Protein AF-A0A4V2E8Z8-F1 (afdb_monomer)

Mean predicted aligned error: 6.4 Å

Sequence (178 aa):
MTRFGTLVVGVLLSIFDRFKSTQVTAKELAFLPFVHWVVVKRDSFPRVSDSQPAEDLHYDYLFFLSTFNGPWGPYIEAFADVLYKPLDLVWFWGVGYPFARPVGPLKAYIQRNQIESDHSYSAYPGASVRDVRAALELRNEVEKLFQNSSGLSPERFAVEFDRLLISVQNKLGTFGPV

Solvent-accessible surface area (backbone atoms only — not comparable to full-atom values): 10720 Å² total; per-residue (Å²): 45,52,74,68,42,50,52,54,42,52,53,52,52,53,48,48,72,71,35,68,77,73,42,46,72,57,64,70,38,60,47,47,83,40,75,46,80,46,78,44,48,36,92,60,66,88,68,95,45,92,87,50,77,81,76,91,53,95,41,30,44,77,46,77,48,72,47,67,62,78,60,70,68,67,44,53,49,55,44,33,70,75,42,28,67,68,45,36,72,56,44,63,47,38,85,84,56,66,45,37,67,64,54,67,59,29,51,55,52,46,65,74,71,59,77,86,72,96,72,83,88,64,100,51,80,43,50,52,61,58,51,54,50,30,48,54,51,49,50,53,54,52,52,51,49,57,73,72,42,84,82,53,53,74,72,57,42,50,55,54,50,52,52,48,50,68,75,42,57,92,46,71,72,77,69,56,86,117

Nearest PDB structures (foldseek):
  4lmx-assembly1_C  TM=3.803E-01  e=4.543E+00  Hemiselmis andersenii
  4lmx-assembly2_E  TM=3.793E-01  e=8.791E+00  Hemiselmis andersenii
  8j6o-assembly1_B  TM=2.437E-01  e=6.512E+00  Aequorea victoria

Secondary structure (DSSP, 8-state):
--HHHHHHHHHHHHHHHH-GGGGHHHHH-TT-SEEEEEEE-TT----SSTTSPPP--SS-EEEEEEE-SS-HHHHHHHHHHHHHHHHHHHHTTSTT---SSSHHHHHHHHHHH----S----SSTT--HHHHHHHHHHHHHHHHHHHHHTT--HHHHHHHHHHHHHHHGGG-PPPPP-

Radius of gyration: 22.7 Å; Cα contacts (8 Å, |Δi|>4): 157; chains: 1; bounding box: 48×42×67 Å

Structure (mmCIF, N/CA/C/O backbone):
data_AF-A0A4V2E8Z8-F1
#
_entry.id   AF-A0A4V2E8Z8-F1
#
loop_
_atom_site.group_PDB
_atom_site.id
_atom_site.type_symbol
_atom_site.label_atom_id
_atom_site.label_alt_id
_atom_site.label_comp_id
_atom_site.label_asym_id
_atom_site.label_entity_id
_atom_site.label_seq_id
_atom_site.pdbx_PDB_ins_code
_atom_site.Cartn_x
_atom_site.Cartn_y
_atom_site.Cartn_z
_atom_site.occupancy
_atom_site.B_iso_or_equiv
_atom_site.auth_seq_id
_atom_site.auth_comp_id
_atom_site.auth_asym_id
_atom_site.auth_atom_id
_atom_site.pdbx_PDB_model_num
ATOM 1 N N . MET A 1 1 ? 12.950 -5.214 -16.155 1.00 94.88 1 MET A N 1
ATOM 2 C CA . MET A 1 1 ? 14.219 -5.208 -15.397 1.00 94.88 1 MET A CA 1
ATOM 3 C C . MET A 1 1 ? 15.154 -6.322 -15.861 1.00 94.88 1 MET A C 1
ATOM 5 O O . MET A 1 1 ? 14.719 -7.261 -16.526 1.00 94.88 1 MET A O 1
ATOM 9 N N . THR A 1 2 ? 16.453 -6.183 -15.580 1.00 96.00 2 THR A N 1
ATOM 10 C CA . THR A 1 2 ? 17.461 -7.227 -15.837 1.00 96.00 2 THR A CA 1
ATOM 11 C C . THR A 1 2 ? 17.394 -8.315 -14.764 1.00 96.00 2 THR A C 1
ATOM 13 O O . THR A 1 2 ? 16.899 -8.062 -13.667 1.00 96.00 2 THR A O 1
ATOM 16 N N . ARG A 1 3 ? 17.976 -9.493 -15.031 1.00 95.81 3 ARG A N 1
ATOM 17 C CA . ARG A 1 3 ? 18.051 -10.589 -14.046 1.00 95.81 3 ARG A CA 1
ATOM 18 C C . ARG A 1 3 ? 18.771 -10.186 -12.754 1.00 95.81 3 ARG A C 1
ATOM 20 O O . ARG A 1 3 ? 18.384 -10.618 -11.673 1.00 95.81 3 ARG A O 1
ATOM 27 N N . PHE A 1 4 ? 19.796 -9.335 -12.858 1.00 96.50 4 PHE A N 1
ATOM 28 C CA . PHE A 1 4 ? 20.471 -8.779 -11.684 1.00 96.50 4 PHE A CA 1
ATOM 29 C C . PHE A 1 4 ? 19.528 -7.884 -10.871 1.00 96.50 4 PHE A C 1
ATOM 31 O O . PHE A 1 4 ? 19.418 -8.062 -9.661 1.00 96.50 4 PHE A O 1
ATOM 38 N N . GLY A 1 5 ? 18.782 -6.995 -11.538 1.00 96.50 5 GLY A N 1
ATOM 39 C CA . GLY A 1 5 ? 17.756 -6.186 -10.879 1.00 96.50 5 GLY A CA 1
ATOM 40 C C . GLY A 1 5 ? 16.685 -7.042 -10.204 1.00 96.50 5 GLY A C 1
ATOM 41 O O . GLY A 1 5 ? 16.339 -6.784 -9.058 1.00 96.50 5 GLY A O 1
ATOM 42 N N . THR A 1 6 ? 16.237 -8.120 -10.849 1.00 97.25 6 THR A N 1
ATOM 43 C CA . THR A 1 6 ? 15.311 -9.094 -10.253 1.00 97.25 6 THR A CA 1
ATOM 44 C C . THR A 1 6 ? 15.864 -9.736 -8.986 1.00 97.25 6 THR A C 1
ATOM 46 O O . THR A 1 6 ? 15.123 -9.881 -8.017 1.00 97.25 6 THR A O 1
ATOM 49 N N . LEU A 1 7 ? 17.150 -10.097 -8.956 1.00 97.06 7 LEU A N 1
ATOM 50 C CA . LEU A 1 7 ? 17.777 -10.651 -7.755 1.00 97.06 7 LEU A CA 1
ATOM 51 C C . LEU A 1 7 ? 17.792 -9.627 -6.616 1.00 97.06 7 LEU A C 1
ATOM 53 O O . LEU A 1 7 ? 17.394 -9.954 -5.499 1.00 97.06 7 LEU A O 1
ATOM 57 N N . VAL A 1 8 ? 18.198 -8.388 -6.902 1.00 97.06 8 VAL A N 1
ATOM 58 C CA . VAL A 1 8 ? 18.234 -7.318 -5.895 1.00 97.06 8 VAL A CA 1
ATOM 59 C C . VAL A 1 8 ? 16.832 -7.017 -5.371 1.00 97.06 8 VAL A C 1
ATOM 61 O O . VAL A 1 8 ? 16.615 -7.031 -4.161 1.00 97.06 8 VAL A O 1
ATOM 64 N N . VAL A 1 9 ? 15.862 -6.813 -6.266 1.00 96.88 9 VAL A N 1
ATOM 65 C CA . VAL A 1 9 ? 14.463 -6.567 -5.899 1.00 96.88 9 VAL A CA 1
ATOM 66 C C . VAL A 1 9 ? 13.900 -7.735 -5.094 1.00 96.88 9 VAL A C 1
ATOM 68 O O . VAL A 1 9 ? 13.293 -7.502 -4.058 1.00 96.88 9 VAL A O 1
ATOM 71 N N . GLY A 1 10 ? 14.157 -8.985 -5.484 1.00 96.25 10 GLY A N 1
ATOM 72 C CA . GLY A 1 10 ? 13.697 -10.155 -4.730 1.00 96.25 10 GLY A CA 1
ATOM 73 C C . GLY A 1 10 ? 14.194 -10.173 -3.280 1.00 96.25 10 GLY A C 1
ATOM 74 O O . GLY A 1 10 ? 13.420 -10.463 -2.364 1.00 96.25 10 GLY A O 1
ATOM 75 N N . VAL A 1 11 ? 15.456 -9.797 -3.047 1.00 96.06 11 VAL A N 1
ATOM 76 C CA . VAL A 1 11 ? 16.009 -9.654 -1.689 1.00 96.06 11 VAL A CA 1
ATOM 77 C C . VAL A 1 11 ? 15.324 -8.514 -0.933 1.00 96.06 11 VAL A C 1
ATOM 79 O O . VAL A 1 11 ? 14.922 -8.704 0.214 1.00 96.06 11 VAL A O 1
ATOM 82 N N . LEU A 1 12 ? 15.146 -7.353 -1.567 1.00 95.19 12 LEU A N 1
ATOM 83 C CA . LEU A 1 12 ? 14.472 -6.200 -0.961 1.00 95.19 12 LEU A CA 1
ATOM 84 C C . LEU A 1 12 ? 13.033 -6.522 -0.545 1.00 95.19 12 LEU A C 1
ATOM 86 O O . LEU A 1 12 ? 12.651 -6.245 0.591 1.00 95.19 12 LEU A O 1
ATOM 90 N N . LEU A 1 13 ? 12.259 -7.157 -1.428 1.00 93.75 13 LEU A N 1
ATOM 91 C CA . LEU A 1 13 ? 10.887 -7.579 -1.141 1.00 93.75 13 LEU A CA 1
ATOM 92 C C . LEU A 1 13 ? 10.846 -8.581 0.018 1.00 93.75 13 LEU A C 1
ATOM 94 O O . LEU A 1 13 ? 10.055 -8.418 0.942 1.00 93.75 13 LEU A O 1
ATOM 98 N N . SER A 1 14 ? 11.773 -9.543 0.043 1.00 93.44 14 SER A N 1
ATOM 99 C CA . SER A 1 14 ? 11.880 -10.510 1.146 1.00 93.44 14 SER A CA 1
ATOM 100 C C . SER A 1 14 ? 12.162 -9.834 2.495 1.00 93.44 14 SER A C 1
ATOM 102 O O . SER A 1 14 ? 11.670 -10.275 3.535 1.00 93.44 14 SER A O 1
ATOM 104 N N . ILE A 1 15 ? 12.952 -8.755 2.501 1.00 93.00 15 ILE A N 1
ATOM 105 C CA . ILE A 1 15 ? 13.205 -7.940 3.697 1.00 93.00 15 ILE A CA 1
ATOM 106 C C . ILE A 1 15 ? 11.926 -7.197 4.105 1.00 93.00 15 ILE A C 1
ATOM 108 O O . ILE A 1 15 ? 11.550 -7.239 5.279 1.00 93.00 15 ILE A O 1
ATOM 112 N N . PHE A 1 16 ? 11.235 -6.556 3.160 1.00 90.56 16 PHE A N 1
ATOM 113 C CA . PHE A 1 16 ? 9.992 -5.833 3.444 1.00 90.56 16 PHE A CA 1
ATOM 114 C C . PHE A 1 16 ? 8.896 -6.736 4.024 1.00 90.56 16 PHE A C 1
ATOM 116 O O . PHE A 1 16 ? 8.213 -6.353 4.979 1.00 90.56 16 PHE A O 1
ATOM 123 N N . ASP A 1 17 ? 8.773 -7.961 3.523 1.00 87.75 17 ASP A N 1
ATOM 124 C CA . ASP A 1 17 ? 7.799 -8.929 4.029 1.00 87.75 17 ASP A CA 1
ATOM 125 C C . ASP A 1 17 ? 8.170 -9.450 5.422 1.00 87.75 17 ASP A C 1
ATOM 127 O O . ASP A 1 17 ? 7.305 -9.618 6.288 1.00 87.75 17 ASP A O 1
ATOM 131 N N . ARG A 1 18 ? 9.465 -9.668 5.680 1.00 91.94 18 ARG A N 1
ATOM 132 C CA . ARG A 1 18 ? 9.943 -10.240 6.946 1.00 91.94 18 ARG A CA 1
ATOM 133 C C . ARG A 1 18 ? 9.918 -9.246 8.108 1.00 91.94 18 ARG A C 1
ATOM 135 O O . ARG A 1 18 ? 9.695 -9.653 9.250 1.00 91.94 18 ARG A O 1
ATOM 142 N N . PHE A 1 19 ? 10.148 -7.959 7.851 1.00 91.50 19 PHE A N 1
ATOM 143 C CA . PHE A 1 19 ? 10.292 -6.949 8.901 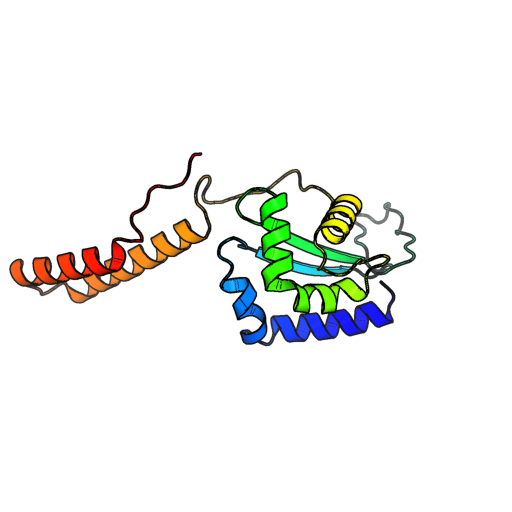1.00 91.50 19 PHE A CA 1
ATOM 144 C C . PHE A 1 19 ? 9.123 -5.963 8.912 1.00 91.50 19 PHE A C 1
ATOM 146 O O . PHE A 1 19 ? 9.105 -4.986 8.165 1.00 91.50 19 PHE A O 1
ATOM 153 N N . LYS A 1 20 ? 8.177 -6.155 9.845 1.00 85.62 20 LYS A N 1
ATOM 154 C CA . LYS A 1 20 ? 6.978 -5.303 9.997 1.00 85.62 20 LYS A CA 1
ATOM 155 C C . LYS A 1 20 ? 7.279 -3.805 10.144 1.00 85.62 20 LYS A C 1
ATOM 157 O O . LYS A 1 20 ? 6.433 -3.000 9.764 1.00 85.62 20 LYS A O 1
ATOM 162 N N . SER A 1 21 ? 8.449 -3.434 10.669 1.00 87.19 21 SER A N 1
ATOM 163 C CA . SER A 1 21 ? 8.888 -2.035 10.795 1.00 87.19 21 SER A CA 1
ATOM 164 C C . SER A 1 21 ? 8.972 -1.317 9.445 1.00 87.19 21 SER A C 1
ATOM 166 O O . SER A 1 21 ? 8.683 -0.129 9.367 1.00 87.19 21 SER A O 1
ATOM 168 N N . THR A 1 22 ? 9.284 -2.041 8.369 1.00 83.69 22 THR A N 1
ATOM 169 C CA . THR A 1 22 ? 9.350 -1.491 7.005 1.00 83.69 22 THR A CA 1
ATOM 170 C C . THR A 1 22 ? 7.973 -1.144 6.431 1.00 83.69 22 THR A C 1
ATOM 172 O O . THR A 1 22 ? 7.872 -0.376 5.481 1.00 83.69 22 THR A O 1
ATOM 175 N N . GLN A 1 23 ? 6.903 -1.672 7.033 1.00 83.38 23 GLN A N 1
ATOM 176 C CA . GLN A 1 23 ? 5.525 -1.502 6.574 1.00 83.38 23 GLN A CA 1
ATOM 177 C C . GLN A 1 23 ? 4.767 -0.427 7.363 1.00 83.38 23 GLN A C 1
ATOM 179 O O . GLN A 1 23 ? 3.608 -0.163 7.054 1.00 83.38 23 GLN A O 1
ATOM 184 N N . VAL A 1 24 ? 5.373 0.158 8.404 1.00 83.81 24 VAL A N 1
ATOM 185 C CA . VAL A 1 24 ? 4.693 1.086 9.328 1.00 83.81 24 VAL A CA 1
ATOM 186 C C . VAL A 1 24 ? 4.140 2.285 8.570 1.00 83.81 24 VAL A C 1
ATOM 188 O O . VAL A 1 24 ? 2.934 2.508 8.586 1.00 83.81 24 VAL A O 1
ATOM 191 N N . THR A 1 25 ? 4.995 2.962 7.805 1.00 80.56 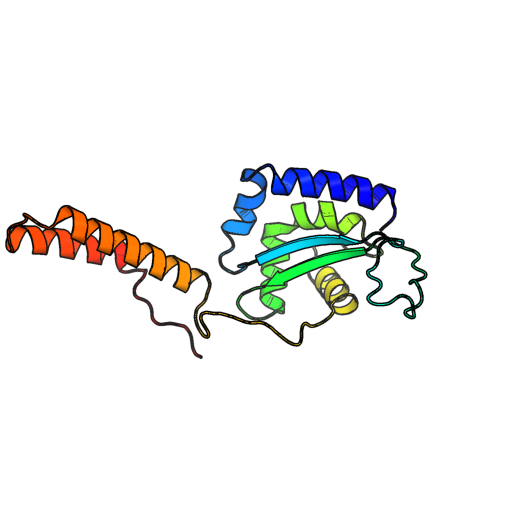25 THR A N 1
ATOM 192 C CA . THR A 1 25 ? 4.608 4.135 7.018 1.00 80.56 25 THR A CA 1
ATOM 193 C C . THR A 1 25 ? 3.477 3.823 6.036 1.00 80.56 25 THR A C 1
ATOM 195 O O . THR A 1 25 ? 2.533 4.594 5.919 1.00 80.56 25 THR A O 1
ATOM 198 N N . ALA A 1 26 ? 3.516 2.666 5.366 1.00 76.94 26 ALA A N 1
ATOM 199 C CA . ALA A 1 26 ? 2.447 2.261 4.454 1.00 76.94 26 ALA A CA 1
ATOM 200 C C . ALA A 1 26 ? 1.128 1.950 5.190 1.00 76.94 26 ALA A C 1
ATOM 202 O O . ALA A 1 26 ? 0.058 2.266 4.684 1.00 76.94 26 ALA A O 1
ATOM 203 N N . LYS A 1 27 ? 1.182 1.366 6.395 1.00 77.50 27 LYS A N 1
ATOM 204 C CA . LYS A 1 27 ? -0.009 1.041 7.205 1.00 77.50 27 LYS A CA 1
ATOM 205 C C . LYS A 1 27 ? -0.695 2.268 7.795 1.00 77.50 27 LYS A C 1
ATOM 207 O O . LYS A 1 27 ? -1.919 2.256 7.966 1.00 77.50 27 LYS A O 1
ATOM 212 N N . GLU A 1 28 ? 0.088 3.294 8.111 1.00 74.81 28 GLU A N 1
ATOM 213 C CA . GLU A 1 28 ? -0.400 4.590 8.587 1.00 74.81 28 GLU A CA 1
ATOM 214 C C . GLU A 1 28 ? -1.160 5.349 7.491 1.00 74.81 28 GLU A C 1
ATOM 216 O O . GLU A 1 28 ? -2.069 6.125 7.792 1.00 74.81 28 GLU A O 1
ATOM 221 N N . LEU A 1 29 ? -0.884 5.059 6.214 1.00 73.62 29 LEU A N 1
ATOM 222 C CA . LEU A 1 29 ? -1.669 5.569 5.094 1.00 73.62 29 LEU A CA 1
ATOM 223 C C . LEU A 1 29 ? -3.014 4.839 5.021 1.00 73.62 29 LEU A C 1
ATOM 225 O O . LEU A 1 29 ? -3.182 3.821 4.353 1.00 73.62 29 LEU A O 1
ATOM 229 N N . ALA A 1 30 ? -4.021 5.395 5.692 1.00 68.25 30 ALA A N 1
ATOM 230 C CA . ALA A 1 30 ? -5.380 4.851 5.728 1.00 68.25 30 ALA A CA 1
ATOM 231 C C . ALA A 1 30 ? -6.078 4.774 4.348 1.00 68.25 30 ALA A C 1
ATOM 233 O O . ALA A 1 30 ? -7.152 4.182 4.239 1.00 68.25 30 ALA A O 1
ATOM 234 N N . PHE A 1 31 ? -5.493 5.354 3.293 1.00 73.44 31 PHE A N 1
ATOM 235 C CA . PHE A 1 31 ? -6.008 5.275 1.925 1.00 73.44 31 PHE A CA 1
ATOM 236 C C . PHE A 1 31 ? -5.449 4.101 1.109 1.00 73.44 31 PHE A C 1
ATOM 238 O O . PHE A 1 31 ? -5.892 3.930 -0.020 1.00 73.44 31 PHE A O 1
ATOM 245 N N . LEU A 1 32 ? -4.529 3.293 1.653 1.00 78.44 32 LEU A N 1
ATOM 246 C CA . LEU A 1 32 ? -3.897 2.146 0.983 1.00 78.44 32 LEU A CA 1
ATOM 247 C C . LEU A 1 32 ? -4.290 0.806 1.642 1.00 78.44 32 LEU A C 1
ATOM 249 O O . LEU A 1 32 ? -3.510 0.245 2.412 1.00 78.44 32 LEU A O 1
ATOM 253 N N . PRO A 1 33 ? -5.501 0.274 1.377 1.00 78.19 33 PRO A N 1
ATOM 254 C CA . PRO A 1 33 ? -5.926 -1.032 1.880 1.00 78.19 33 PRO A CA 1
ATOM 255 C C . PRO A 1 33 ? -4.980 -2.179 1.525 1.00 78.19 33 PRO A C 1
ATOM 257 O O . PRO A 1 33 ? -4.748 -3.062 2.350 1.00 78.19 33 PRO A O 1
ATOM 260 N N . PHE A 1 34 ? -4.456 -2.180 0.301 1.00 82.88 34 PHE A N 1
ATOM 261 C CA . PHE A 1 34 ? -3.632 -3.264 -0.205 1.00 82.88 34 PHE A CA 1
ATOM 262 C C . PHE A 1 34 ? -2.586 -2.731 -1.166 1.00 82.88 34 PHE A C 1
ATOM 264 O O . PHE A 1 34 ? -2.870 -1.890 -2.021 1.00 82.88 34 PHE A O 1
ATOM 271 N N . VAL A 1 35 ? -1.379 -3.264 -1.023 1.00 86.69 35 VAL A N 1
ATOM 272 C CA . VAL A 1 35 ? -0.260 -3.010 -1.911 1.00 86.69 35 VAL A CA 1
ATOM 273 C C . VAL A 1 35 ? 0.569 -4.279 -2.030 1.00 86.69 35 VAL A C 1
ATOM 275 O O . VAL A 1 35 ? 0.827 -4.949 -1.029 1.00 86.69 35 VAL A O 1
ATOM 278 N N . HIS A 1 36 ? 0.973 -4.624 -3.245 1.00 88.31 36 HIS A N 1
ATOM 279 C CA . HIS A 1 36 ? 1.748 -5.827 -3.489 1.00 88.31 36 HIS A CA 1
ATOM 280 C C . HIS A 1 36 ? 2.684 -5.663 -4.679 1.00 88.31 36 HIS A C 1
ATOM 282 O O . HIS A 1 36 ? 2.317 -5.104 -5.715 1.00 88.31 36 HIS A O 1
ATOM 288 N N . TRP A 1 37 ? 3.899 -6.177 -4.514 1.00 92.94 37 TRP A N 1
ATOM 289 C CA . TRP A 1 37 ? 4.899 -6.269 -5.564 1.00 92.94 37 TRP A CA 1
ATOM 290 C C . TRP A 1 37 ? 5.125 -7.726 -5.927 1.00 92.94 37 TRP A C 1
ATOM 292 O O . TRP A 1 37 ? 5.353 -8.558 -5.053 1.00 92.94 37 TRP A O 1
ATOM 302 N N . VAL A 1 38 ? 5.119 -8.012 -7.224 1.00 93.94 38 VAL A N 1
ATOM 303 C CA . VAL A 1 38 ? 5.424 -9.339 -7.761 1.00 93.94 38 VAL A CA 1
ATOM 304 C C . VAL A 1 38 ? 6.432 -9.186 -8.879 1.00 93.94 38 VAL A C 1
ATOM 306 O O . VAL A 1 38 ? 6.270 -8.333 -9.747 1.00 93.94 38 VAL A O 1
ATOM 309 N N . VAL A 1 39 ? 7.455 -10.035 -8.890 1.00 95.69 39 VAL A N 1
ATOM 310 C CA . VAL A 1 39 ? 8.355 -10.146 -10.037 1.00 95.69 39 VAL A CA 1
ATOM 311 C C . VAL A 1 39 ? 8.036 -11.425 -10.796 1.00 95.69 39 VAL A C 1
ATOM 313 O O . VAL A 1 39 ? 8.141 -12.518 -10.243 1.00 95.69 39 VAL A O 1
ATOM 316 N N . VAL A 1 40 ? 7.687 -11.290 -12.072 1.00 95.62 40 VAL A N 1
ATOM 317 C CA . VAL A 1 40 ? 7.530 -12.405 -13.007 1.00 9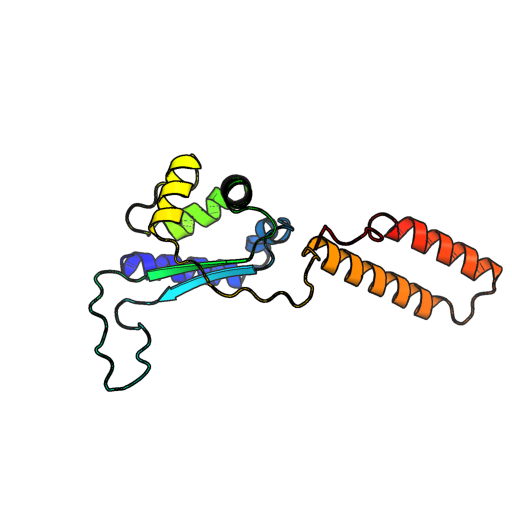5.62 40 VAL A CA 1
ATOM 318 C C . VAL A 1 40 ? 8.733 -12.400 -13.939 1.00 95.62 40 VAL A C 1
ATOM 320 O O . VAL A 1 40 ? 8.995 -11.423 -14.645 1.00 95.62 40 VAL A O 1
ATOM 323 N N . LYS A 1 41 ? 9.512 -13.482 -13.913 1.00 96.31 41 LYS A N 1
ATOM 324 C CA . LYS A 1 41 ? 10.663 -13.625 -14.809 1.00 96.31 41 LYS A CA 1
ATOM 325 C C . LYS A 1 41 ? 10.174 -13.809 -16.241 1.00 96.31 41 LYS A C 1
ATOM 327 O O . LYS A 1 41 ? 9.140 -14.433 -16.466 1.00 96.31 41 LYS A O 1
ATOM 332 N N . ARG A 1 42 ? 10.955 -13.319 -17.199 1.00 95.31 42 ARG A N 1
ATOM 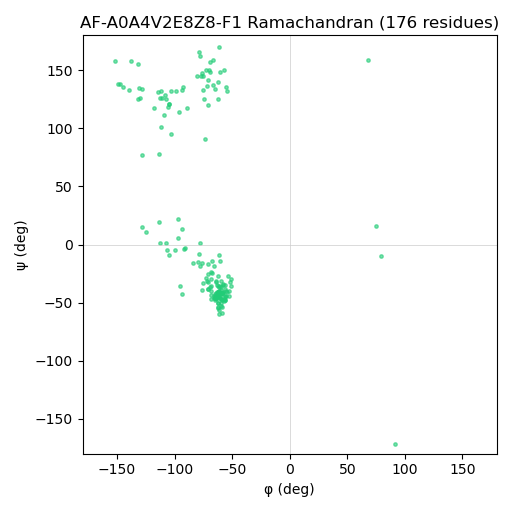333 C CA . ARG A 1 42 ? 10.662 -13.385 -18.640 1.00 95.31 42 ARG A CA 1
ATOM 334 C C . ARG A 1 42 ? 10.337 -14.792 -19.151 1.00 95.31 42 ARG A C 1
ATOM 336 O O . ARG A 1 42 ? 9.552 -14.946 -20.068 1.00 95.31 42 ARG A O 1
ATOM 343 N N . ASP A 1 43 ? 10.946 -15.801 -18.536 1.00 94.00 43 ASP A N 1
ATOM 344 C CA . ASP A 1 43 ? 10.856 -17.223 -18.879 1.00 94.00 43 ASP A CA 1
ATOM 345 C C . ASP A 1 43 ? 9.832 -17.979 -18.016 1.00 94.00 43 ASP A C 1
ATOM 347 O O . ASP A 1 43 ? 9.734 -19.201 -18.085 1.00 94.00 43 ASP A O 1
ATOM 351 N N . SER A 1 44 ? 9.087 -17.259 -17.176 1.00 93.75 44 SER A N 1
ATOM 352 C CA . SER A 1 44 ? 8.166 -17.814 -16.180 1.00 93.75 44 SER A CA 1
ATOM 353 C C . SER A 1 44 ? 6.761 -17.208 -16.275 1.00 93.75 44 SER A C 1
ATOM 355 O O . SER A 1 44 ? 5.979 -17.329 -15.331 1.00 93.75 44 SER A O 1
ATOM 357 N N . PHE A 1 45 ? 6.433 -16.527 -17.379 1.00 93.19 45 PHE A N 1
ATOM 358 C CA . PHE A 1 45 ? 5.065 -16.068 -17.618 1.00 93.19 45 PHE A CA 1
ATOM 359 C C . PHE A 1 45 ? 4.109 -17.268 -17.727 1.00 93.19 45 PHE A C 1
ATOM 361 O O . PHE A 1 45 ? 4.482 -18.301 -18.295 1.00 93.19 45 PHE A O 1
ATOM 368 N N . PRO A 1 46 ? 2.893 -17.168 -17.159 1.00 91.06 46 PRO A N 1
ATOM 369 C CA . PRO A 1 46 ? 1.974 -18.293 -17.096 1.00 91.06 46 PRO A CA 1
ATOM 370 C C . PRO A 1 46 ? 1.530 -18.726 -18.496 1.00 91.06 46 PRO A C 1
ATOM 372 O O . PRO A 1 46 ? 1.125 -17.905 -19.320 1.00 91.06 46 PRO A O 1
ATOM 375 N N . ARG A 1 47 ? 1.557 -20.041 -18.730 1.00 92.56 47 ARG A N 1
ATOM 376 C CA . ARG A 1 47 ? 0.960 -20.690 -19.901 1.00 92.56 47 ARG A CA 1
ATOM 377 C C . ARG A 1 47 ? -0.268 -21.464 -19.436 1.00 92.56 47 ARG A C 1
ATOM 379 O O . ARG A 1 47 ? -0.131 -22.424 -18.683 1.00 92.56 47 ARG A O 1
ATOM 386 N N . VAL A 1 48 ? -1.458 -21.017 -19.833 1.00 91.62 48 VAL A N 1
ATOM 387 C CA . VAL A 1 48 ? -2.738 -21.607 -19.399 1.00 91.62 48 VAL A CA 1
ATOM 388 C C . VAL A 1 48 ? -3.097 -22.884 -20.164 1.00 91.62 48 VAL A C 1
ATOM 390 O O . VAL A 1 48 ? -3.953 -23.642 -19.717 1.00 91.62 48 VAL A O 1
ATOM 393 N N . SER A 1 49 ? -2.439 -23.146 -21.296 1.00 93.81 49 SER A N 1
ATOM 394 C CA . SER A 1 49 ? -2.554 -24.396 -22.047 1.00 93.81 49 SER A CA 1
ATOM 395 C C . SER A 1 49 ? -1.272 -24.705 -22.822 1.00 93.81 49 SER A C 1
ATOM 397 O O . SER A 1 49 ? -0.506 -23.803 -23.169 1.00 93.81 49 SER A O 1
ATOM 399 N N . ASP A 1 50 ? -1.069 -25.978 -23.172 1.00 91.06 50 ASP A N 1
ATOM 400 C CA . ASP A 1 50 ? 0.063 -26.405 -24.009 1.00 91.06 50 ASP A CA 1
ATOM 401 C C . ASP A 1 50 ? 0.031 -25.779 -25.411 1.00 91.06 50 ASP A C 1
ATOM 403 O O . ASP A 1 50 ? 1.077 -25.567 -26.027 1.00 91.06 50 ASP A O 1
ATOM 407 N N . SER A 1 51 ? -1.168 -25.440 -25.898 1.00 94.38 51 SER A N 1
ATOM 408 C CA . SER A 1 51 ? -1.381 -24.771 -27.183 1.00 94.38 51 SER A CA 1
ATOM 409 C C . SER A 1 51 ? -1.053 -23.277 -27.161 1.00 94.38 51 SER A C 1
ATOM 411 O O . SER A 1 51 ? -0.926 -22.677 -28.228 1.00 94.38 51 SER A O 1
ATOM 413 N N . GLN A 1 52 ? -0.936 -22.654 -25.983 1.00 93.56 52 GLN A N 1
ATOM 414 C CA . GLN A 1 52 ? -0.530 -21.257 -25.875 1.00 93.56 52 GLN A CA 1
ATOM 415 C C . GLN A 1 52 ? 0.978 -21.153 -26.159 1.00 93.56 52 GLN A C 1
ATOM 417 O O . GLN A 1 52 ? 1.764 -21.829 -25.478 1.00 93.56 52 GLN A O 1
ATOM 422 N N . PRO A 1 53 ? 1.414 -20.319 -27.122 1.00 91.12 53 PRO A N 1
ATOM 423 C CA . PRO A 1 53 ? 2.834 -20.083 -27.347 1.00 91.12 53 PRO A CA 1
ATOM 424 C C . PRO A 1 53 ? 3.483 -19.486 -26.092 1.00 91.12 53 PRO A C 1
ATOM 426 O O . PRO A 1 53 ? 2.841 -18.777 -25.320 1.00 91.12 53 PRO A O 1
ATOM 429 N N . ALA A 1 54 ? 4.758 -19.800 -25.870 1.00 90.19 54 ALA A N 1
ATOM 430 C CA . ALA A 1 54 ? 5.524 -19.134 -24.826 1.00 90.19 54 ALA A CA 1
ATOM 431 C C . ALA A 1 54 ? 5.803 -17.681 -25.237 1.00 90.19 54 ALA A C 1
ATOM 433 O O . ALA A 1 54 ? 6.087 -17.414 -26.405 1.00 90.19 54 ALA A O 1
ATOM 434 N N . GLU A 1 55 ? 5.738 -16.768 -24.272 1.00 91.81 55 GLU A N 1
ATOM 435 C CA . GLU A 1 55 ? 6.099 -15.367 -24.480 1.00 91.81 55 GLU A CA 1
ATOM 436 C C . GLU A 1 55 ? 7.608 -15.239 -24.767 1.00 91.81 55 GLU A C 1
ATOM 438 O O . GLU A 1 55 ? 8.424 -15.866 -24.088 1.00 91.81 55 GLU A O 1
ATOM 443 N N . ASP A 1 56 ? 7.989 -14.402 -25.738 1.00 94.44 56 ASP A N 1
ATOM 444 C CA . ASP A 1 56 ? 9.389 -14.029 -25.990 1.00 94.44 56 ASP A CA 1
ATOM 445 C C . ASP A 1 56 ? 9.653 -12.620 -25.448 1.00 94.44 56 ASP A C 1
ATOM 447 O O . ASP A 1 56 ? 9.348 -11.603 -26.076 1.00 94.44 56 ASP A O 1
ATOM 451 N N . LEU A 1 57 ? 10.164 -12.563 -24.217 1.00 95.00 57 LEU A N 1
ATOM 452 C CA . LEU A 1 57 ? 10.268 -11.332 -23.444 1.00 95.00 57 LEU A CA 1
ATOM 453 C C . LEU A 1 57 ? 11.722 -10.933 -23.191 1.00 95.00 57 LEU A C 1
ATOM 455 O O . LEU A 1 57 ? 12.541 -11.691 -22.666 1.00 95.00 57 LEU A O 1
ATOM 459 N N . HIS A 1 58 ? 12.032 -9.666 -23.465 1.00 94.81 58 HIS A N 1
ATOM 460 C CA . HIS A 1 58 ? 13.376 -9.123 -23.260 1.00 94.81 58 HIS A CA 1
ATOM 461 C C . HIS A 1 58 ? 13.690 -8.783 -21.788 1.00 94.81 58 HIS A C 1
ATOM 463 O O . HIS A 1 58 ? 14.858 -8.658 -21.406 1.00 94.81 58 HIS A O 1
ATOM 469 N N . TYR A 1 59 ? 12.680 -8.641 -20.928 1.00 96.81 59 TYR A N 1
ATOM 470 C CA . TYR A 1 59 ? 12.839 -8.194 -19.543 1.00 96.81 59 TYR A CA 1
ATOM 471 C C . TYR A 1 59 ? 12.090 -9.086 -18.561 1.00 96.81 59 TYR A C 1
ATOM 473 O O . TYR A 1 59 ? 11.090 -9.697 -18.906 1.00 96.81 59 TYR A O 1
ATOM 481 N N . ASP A 1 60 ? 12.549 -9.099 -17.311 1.00 97.38 60 ASP A N 1
ATOM 482 C CA . ASP A 1 60 ? 11.727 -9.569 -16.196 1.00 97.38 60 ASP A CA 1
ATOM 483 C C . ASP A 1 60 ? 10.786 -8.425 -15.778 1.00 97.38 60 ASP A C 1
ATOM 485 O O . ASP A 1 60 ? 11.166 -7.249 -15.863 1.00 97.38 60 ASP A O 1
ATOM 489 N N . TYR A 1 61 ? 9.568 -8.739 -15.350 1.00 96.12 61 TYR A N 1
ATOM 490 C CA . TYR A 1 61 ? 8.505 -7.758 -15.125 1.00 96.12 61 TYR A CA 1
ATOM 491 C C . TYR A 1 61 ? 8.204 -7.625 -13.638 1.00 96.12 61 TYR A C 1
ATOM 493 O O . TYR A 1 61 ? 7.939 -8.612 -12.959 1.00 96.12 61 TYR A O 1
ATOM 501 N N . LEU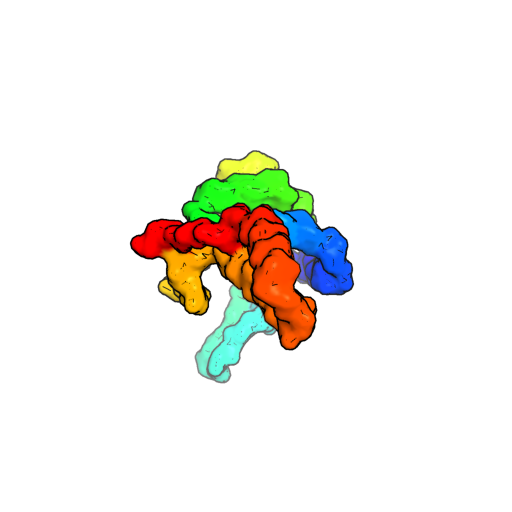 A 1 62 ? 8.248 -6.390 -13.140 1.00 96.62 62 LEU A N 1
ATOM 502 C CA . LEU A 1 62 ? 7.782 -6.038 -11.804 1.00 96.62 62 LEU A CA 1
ATOM 503 C C . LEU A 1 62 ? 6.358 -5.507 -11.926 1.00 96.62 62 LEU A C 1
ATOM 505 O O . LEU A 1 62 ? 6.142 -4.441 -12.497 1.00 96.62 62 LEU A O 1
ATOM 509 N N . PHE A 1 63 ? 5.414 -6.242 -11.360 1.00 94.81 63 PHE A N 1
ATOM 510 C CA . PHE A 1 63 ? 4.037 -5.816 -11.206 1.00 94.81 63 PHE A CA 1
ATOM 511 C C . PHE A 1 63 ? 3.854 -5.152 -9.849 1.00 94.81 63 PHE A C 1
ATOM 513 O O . PHE A 1 63 ? 4.317 -5.651 -8.821 1.00 94.81 63 PHE A O 1
ATOM 520 N N . PHE A 1 64 ? 3.157 -4.023 -9.864 1.00 92.69 64 PHE A N 1
ATOM 521 C CA . PHE A 1 64 ? 2.692 -3.334 -8.675 1.00 92.69 64 PHE A CA 1
ATOM 522 C C . PHE A 1 64 ? 1.175 -3.305 -8.694 1.00 92.69 64 PHE A C 1
ATOM 524 O O . PHE A 1 64 ? 0.573 -2.712 -9.587 1.00 92.69 64 PHE A O 1
ATOM 531 N N . LEU A 1 65 ? 0.573 -3.944 -7.701 1.00 89.94 65 LEU A N 1
ATOM 532 C CA . LEU A 1 65 ? -0.859 -3.913 -7.482 1.00 89.94 65 LEU A CA 1
ATOM 533 C C . LEU A 1 65 ? -1.138 -3.062 -6.251 1.00 89.94 65 LEU A C 1
ATOM 535 O O . LEU A 1 65 ? -0.567 -3.298 -5.189 1.00 89.94 65 LEU A O 1
ATOM 539 N N . SER A 1 66 ? -2.041 -2.099 -6.381 1.00 86.69 66 SER A N 1
ATOM 540 C CA . SER A 1 66 ? -2.510 -1.302 -5.254 1.00 86.69 66 SER A CA 1
ATOM 541 C C . SER A 1 66 ? -4.004 -1.063 -5.354 1.00 86.69 66 SER A C 1
ATOM 543 O O . SER A 1 66 ? -4.484 -0.632 -6.400 1.00 86.69 66 SER A O 1
ATOM 545 N N . THR A 1 67 ? -4.718 -1.271 -4.253 1.00 85.75 67 THR A N 1
ATOM 546 C CA . THR A 1 67 ? -6.093 -0.787 -4.090 1.00 85.75 67 THR A CA 1
ATOM 547 C C . THR A 1 67 ? -6.048 0.434 -3.190 1.00 85.75 67 THR A C 1
ATOM 549 O O . THR A 1 67 ? -5.416 0.374 -2.131 1.00 85.75 67 THR A O 1
ATOM 552 N N . PHE A 1 68 ? -6.714 1.514 -3.579 1.00 84.62 68 PHE A N 1
ATOM 553 C CA . PHE A 1 68 ? -6.666 2.778 -2.854 1.00 84.62 68 PHE A CA 1
ATOM 554 C C . PHE A 1 68 ? -8.041 3.437 -2.748 1.00 84.62 68 PHE A C 1
ATOM 556 O O . PHE A 1 68 ? -8.941 3.158 -3.537 1.00 84.62 68 PHE A O 1
ATOM 563 N N . ASN A 1 69 ? -8.189 4.314 -1.756 1.00 80.00 69 ASN A N 1
ATOM 564 C CA . ASN A 1 69 ? -9.390 5.119 -1.561 1.00 80.00 69 ASN A CA 1
ATOM 565 C C . ASN A 1 69 ? -9.232 6.478 -2.257 1.00 80.00 69 ASN A C 1
ATOM 567 O O . ASN A 1 69 ? -8.233 7.167 -2.047 1.00 80.00 69 ASN A O 1
ATOM 571 N N . GLY A 1 70 ? -10.253 6.896 -3.006 1.00 81.31 70 GLY A N 1
ATOM 572 C CA . GLY A 1 70 ? -10.313 8.214 -3.643 1.00 81.31 70 GLY A CA 1
ATOM 573 C C . GLY A 1 70 ? -9.757 8.258 -5.074 1.00 81.31 70 GLY A C 1
ATOM 574 O O . GLY A 1 70 ? -9.489 7.216 -5.671 1.00 81.31 70 GLY A O 1
ATOM 575 N N . PRO A 1 71 ? -9.622 9.460 -5.663 1.00 85.44 71 PRO A N 1
ATOM 576 C CA . PRO A 1 71 ? -9.225 9.611 -7.061 1.00 85.44 71 PRO A CA 1
ATOM 577 C C . PRO A 1 71 ? -7.740 9.297 -7.297 1.00 85.44 71 PRO A C 1
ATOM 579 O O . PRO A 1 71 ? -6.889 9.565 -6.449 1.00 85.44 71 PRO A O 1
ATOM 582 N N . TRP A 1 72 ? -7.417 8.809 -8.499 1.00 88.94 72 TRP A N 1
ATOM 583 C CA . TRP A 1 72 ? -6.063 8.389 -8.889 1.00 88.94 72 TRP A CA 1
ATOM 584 C C . TRP A 1 72 ? -4.996 9.484 -8.713 1.00 88.94 72 TRP A C 1
ATOM 586 O O . TRP A 1 72 ? -3.923 9.222 -8.182 1.00 88.94 72 TRP A O 1
ATOM 596 N N . GLY A 1 73 ? -5.279 10.728 -9.114 1.00 91.44 73 GLY A N 1
ATOM 597 C CA . GLY A 1 73 ? -4.301 11.826 -9.070 1.00 91.44 73 GLY A CA 1
ATOM 598 C C . GLY A 1 73 ? -3.794 12.153 -7.656 1.00 91.44 73 GLY A C 1
ATOM 599 O O . GLY A 1 73 ? -2.589 12.031 -7.421 1.00 91.44 73 GLY A O 1
ATOM 600 N N . PRO A 1 74 ? -4.689 12.528 -6.719 1.00 89.19 74 PRO A N 1
ATOM 601 C CA . PRO A 1 74 ? -4.346 12.751 -5.314 1.00 89.19 74 PRO A CA 1
ATOM 602 C C . PRO A 1 74 ? -3.729 11.522 -4.640 1.00 89.19 74 PRO A C 1
ATOM 604 O O . PRO A 1 74 ? -2.834 11.661 -3.809 1.00 89.19 74 PRO A O 1
ATOM 607 N N . TYR A 1 75 ? -4.165 10.317 -5.023 1.00 87.69 75 TYR A N 1
ATOM 608 C CA . TYR A 1 75 ? -3.551 9.080 -4.550 1.00 87.69 75 TYR A CA 1
ATOM 609 C C . TYR A 1 75 ? -2.064 9.005 -4.925 1.00 87.69 75 TYR A C 1
ATOM 611 O O . TYR A 1 75 ? -1.227 8.831 -4.040 1.00 87.69 75 TYR A O 1
ATOM 619 N N . ILE A 1 76 ? -1.719 9.181 -6.206 1.00 91.38 76 ILE A N 1
ATOM 620 C CA . ILE A 1 76 ? -0.321 9.124 -6.662 1.00 91.38 76 ILE A CA 1
ATOM 621 C C . ILE A 1 76 ? 0.526 10.234 -6.027 1.00 91.38 76 ILE A C 1
ATOM 623 O O . ILE A 1 76 ? 1.690 9.998 -5.716 1.00 91.38 76 ILE A O 1
ATOM 627 N N . GLU A 1 77 ? -0.041 11.418 -5.789 1.00 91.12 77 GLU A N 1
ATOM 628 C CA . GLU A 1 77 ? 0.643 12.503 -5.070 1.00 91.12 77 GLU A CA 1
ATOM 629 C C . GLU A 1 77 ? 0.989 12.110 -3.636 1.00 91.12 77 GLU A C 1
ATOM 631 O O . GLU A 1 77 ? 2.163 12.121 -3.267 1.00 91.12 77 GLU A O 1
ATOM 636 N N . ALA A 1 78 ? 0.003 11.668 -2.854 1.00 86.94 78 ALA A N 1
ATOM 637 C CA . ALA A 1 78 ? 0.235 11.227 -1.481 1.00 86.94 78 ALA A CA 1
ATOM 638 C C . ALA A 1 78 ? 1.197 1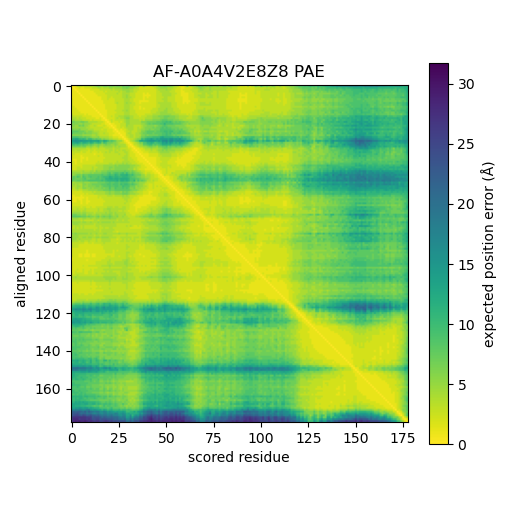0.027 -1.419 1.00 86.94 78 ALA A C 1
ATOM 640 O O . ALA A 1 78 ? 2.038 9.929 -0.521 1.00 86.94 78 ALA A O 1
ATOM 641 N N . PHE A 1 79 ? 1.105 9.125 -2.397 1.00 83.69 79 PHE A N 1
ATOM 642 C CA . PHE A 1 79 ? 1.977 7.964 -2.520 1.00 83.69 79 PHE A CA 1
ATOM 643 C C . PHE A 1 79 ? 3.431 8.364 -2.790 1.00 83.69 79 PHE A C 1
ATOM 645 O O . PHE A 1 79 ? 4.337 7.913 -2.085 1.00 83.69 79 PHE A O 1
ATOM 652 N N . ALA A 1 80 ? 3.655 9.266 -3.746 1.00 90.12 80 ALA A N 1
ATOM 653 C CA . ALA A 1 80 ? 4.968 9.831 -4.026 1.00 90.12 80 ALA A CA 1
ATOM 654 C C . ALA A 1 80 ? 5.499 10.647 -2.843 1.00 90.12 80 ALA A C 1
ATOM 656 O O . ALA A 1 80 ? 6.705 10.680 -2.614 1.00 90.12 80 ALA A O 1
ATOM 657 N N . ASP A 1 81 ? 4.633 11.285 -2.059 1.00 88.56 81 ASP A N 1
ATOM 658 C CA . ASP A 1 81 ? 5.095 12.119 -0.961 1.00 88.56 81 ASP A CA 1
ATOM 659 C C . ASP A 1 81 ? 5.568 11.341 0.258 1.00 88.56 81 ASP A C 1
ATOM 661 O O . ASP A 1 81 ? 6.577 11.698 0.881 1.00 88.56 81 ASP A O 1
ATOM 665 N N . VAL A 1 82 ? 4.862 10.263 0.576 1.00 86.12 82 VAL A N 1
ATOM 666 C CA . VAL A 1 82 ? 5.107 9.489 1.790 1.00 86.12 82 VAL A CA 1
ATOM 667 C C . VAL A 1 82 ? 6.023 8.293 1.524 1.00 86.12 82 VAL A C 1
ATOM 669 O O . VAL A 1 82 ? 6.865 7.963 2.361 1.00 86.12 82 VAL A O 1
ATOM 672 N N . LEU A 1 83 ? 5.911 7.657 0.354 1.00 86.81 83 LEU A N 1
ATOM 673 C CA . LEU A 1 83 ? 6.578 6.390 0.038 1.00 86.81 83 LEU A CA 1
ATOM 674 C C . LEU A 1 83 ? 7.648 6.504 -1.061 1.00 86.81 83 LEU A C 1
ATOM 676 O O . LEU A 1 83 ? 8.070 5.482 -1.598 1.00 86.81 83 LEU A O 1
ATOM 680 N N . TYR A 1 84 ? 8.165 7.706 -1.360 1.00 91.56 84 TYR A N 1
ATOM 681 C CA . TYR A 1 84 ? 9.198 7.879 -2.398 1.00 91.56 84 TYR A CA 1
ATOM 682 C C . TYR A 1 84 ? 10.417 6.964 -2.223 1.00 91.56 84 TYR A C 1
ATOM 684 O O . TYR A 1 84 ? 10.859 6.355 -3.187 1.00 91.56 84 TYR A O 1
ATOM 692 N N . LYS A 1 85 ? 10.952 6.811 -1.002 1.00 91.94 85 LYS A N 1
ATOM 693 C CA . LYS A 1 85 ? 12.152 5.986 -0.764 1.00 91.94 85 LYS A CA 1
ATOM 694 C C . LYS A 1 85 ? 11.953 4.510 -1.130 1.00 91.94 85 LYS A C 1
ATOM 696 O O . LYS A 1 85 ? 12.754 4.000 -1.912 1.00 91.94 85 LYS A O 1
ATOM 701 N N . PRO A 1 86 ? 10.948 3.795 -0.578 1.00 89.56 86 PRO A N 1
ATOM 702 C CA . PRO A 1 86 ? 10.726 2.404 -0.959 1.00 89.56 86 PRO A CA 1
ATOM 703 C C . PRO A 1 86 ? 10.333 2.264 -2.435 1.00 89.56 86 PRO A C 1
ATOM 705 O O . PRO A 1 86 ? 10.729 1.279 -3.055 1.00 89.56 86 PRO A O 1
ATOM 708 N N . LEU A 1 87 ? 9.627 3.244 -3.013 1.00 91.25 87 LEU A N 1
ATOM 709 C CA . LEU A 1 87 ? 9.326 3.253 -4.446 1.00 91.25 87 LEU A CA 1
ATOM 710 C C . LEU A 1 87 ? 10.588 3.313 -5.287 1.00 91.25 87 LEU A C 1
ATOM 712 O O . LEU A 1 87 ? 10.800 2.438 -6.119 1.00 91.25 87 LEU A O 1
ATOM 716 N N . ASP A 1 88 ? 11.449 4.291 -5.026 1.00 95.56 88 ASP A N 1
ATOM 717 C CA . ASP A 1 88 ? 12.693 4.456 -5.762 1.00 95.56 88 ASP A CA 1
ATOM 718 C C . ASP A 1 88 ? 13.574 3.220 -5.622 1.00 95.56 88 ASP A C 1
ATOM 720 O O . ASP A 1 88 ? 14.093 2.729 -6.616 1.00 95.56 88 ASP A O 1
ATOM 724 N N . LEU A 1 89 ? 13.672 2.636 -4.427 1.00 94.94 89 LEU A N 1
ATOM 725 C CA . LEU A 1 89 ? 14.502 1.454 -4.201 1.00 94.94 89 LEU A CA 1
ATOM 726 C C . LEU A 1 89 ? 14.087 0.246 -5.063 1.00 94.94 89 LEU A C 1
ATOM 728 O O . LEU A 1 89 ? 14.945 -0.515 -5.518 1.00 94.94 89 LEU A O 1
ATOM 732 N N . VAL A 1 90 ? 12.784 0.070 -5.290 1.00 95.38 90 VAL A N 1
ATOM 733 C CA . VAL A 1 90 ? 12.237 -1.080 -6.025 1.00 95.38 90 VAL A CA 1
ATOM 734 C C . VAL A 1 90 ? 12.055 -0.776 -7.515 1.00 95.38 90 VAL A C 1
ATOM 736 O O . VAL A 1 90 ? 12.406 -1.601 -8.359 1.00 95.38 90 VAL A O 1
ATOM 739 N N . TRP A 1 91 ? 11.543 0.403 -7.866 1.00 96.00 91 TRP A N 1
ATOM 740 C CA . TRP A 1 91 ? 11.203 0.770 -9.244 1.00 96.00 91 TRP A CA 1
ATOM 741 C C . TRP A 1 91 ? 12.394 1.302 -10.037 1.00 96.00 91 TRP A C 1
ATOM 743 O O . TRP A 1 91 ? 12.338 1.274 -11.264 1.00 96.00 91 TRP A O 1
ATOM 753 N N . PHE A 1 92 ? 13.497 1.686 -9.382 1.00 96.75 92 PHE A N 1
ATOM 754 C CA . PHE A 1 92 ? 14.750 2.082 -10.041 1.00 96.75 92 PHE A CA 1
ATOM 755 C C . PHE A 1 92 ? 15.249 1.062 -11.074 1.00 96.75 92 PHE A C 1
ATOM 757 O O . PHE A 1 92 ? 15.864 1.421 -12.072 1.00 96.75 92 PHE A O 1
ATOM 764 N N . TRP A 1 93 ? 14.940 -0.217 -10.872 1.00 96.50 93 TRP A N 1
ATOM 765 C CA . TRP A 1 93 ? 15.318 -1.304 -11.776 1.00 96.50 93 TRP A CA 1
ATOM 766 C C . TRP A 1 93 ? 14.417 -1.416 -13.022 1.00 96.50 93 TRP A C 1
ATOM 768 O O . TRP A 1 93 ? 14.690 -2.220 -13.923 1.00 96.50 93 TRP A O 1
ATOM 778 N N . GLY A 1 94 ? 13.324 -0.654 -13.066 1.00 95.50 94 GLY A N 1
ATOM 779 C CA . GLY A 1 94 ? 12.398 -0.538 -14.186 1.00 95.50 94 GLY A CA 1
ATOM 780 C C . GLY A 1 94 ? 12.970 0.302 -15.327 1.00 95.50 94 GLY A C 1
ATOM 781 O O . GLY A 1 94 ? 13.694 1.272 -15.121 1.00 95.50 94 GLY A O 1
ATOM 782 N N . VAL A 1 95 ? 12.645 -0.075 -16.563 1.00 95.38 95 VAL A N 1
ATOM 783 C CA . VAL A 1 95 ? 13.130 0.642 -17.749 1.00 95.38 95 VAL A CA 1
ATOM 784 C C . VAL A 1 95 ? 12.433 1.996 -17.838 1.00 95.38 95 VAL A C 1
ATOM 786 O O . VAL A 1 95 ? 11.215 2.050 -17.965 1.00 95.38 95 VAL A O 1
ATOM 789 N N . GLY A 1 96 ? 13.206 3.083 -17.805 1.00 95.69 96 GLY A N 1
ATOM 790 C CA . GLY A 1 96 ? 12.677 4.442 -17.950 1.00 95.69 96 GLY A CA 1
ATOM 791 C C . GLY A 1 96 ? 11.951 4.984 -16.716 1.00 95.69 96 GLY A C 1
ATOM 792 O O . GLY A 1 96 ? 11.229 5.971 -16.843 1.00 95.69 96 GLY A O 1
ATOM 793 N N . TYR A 1 97 ? 12.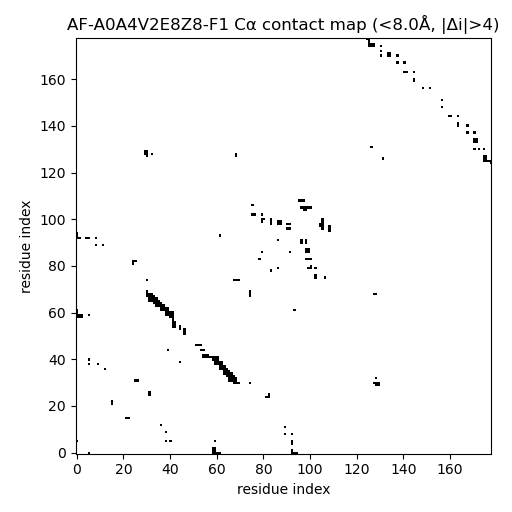124 4.365 -15.543 1.00 97.06 97 TYR A N 1
ATOM 794 C CA . TYR A 1 97 ? 11.564 4.884 -14.297 1.00 97.06 97 TYR A CA 1
ATOM 795 C C . TYR A 1 97 ? 12.155 6.272 -13.964 1.00 97.06 97 TYR A C 1
ATOM 797 O O . TYR A 1 97 ? 13.379 6.403 -13.897 1.00 97.06 97 TYR A O 1
ATOM 805 N N . PRO A 1 98 ? 11.323 7.310 -13.744 1.00 97.25 98 PRO A N 1
ATOM 806 C CA . PRO A 1 98 ? 11.790 8.694 -13.634 1.00 97.25 98 PRO A CA 1
ATOM 807 C C . PRO A 1 98 ? 12.064 9.161 -12.195 1.00 97.25 98 PRO A C 1
ATOM 809 O O . PRO A 1 98 ? 12.211 10.364 -11.987 1.00 97.25 98 PRO A O 1
ATOM 812 N N . PHE A 1 99 ? 12.126 8.242 -11.223 1.00 96.50 99 PHE A N 1
ATOM 813 C CA . PHE A 1 99 ? 12.032 8.517 -9.781 1.00 96.50 99 PHE A CA 1
ATOM 814 C C . PHE A 1 99 ? 10.647 9.000 -9.333 1.00 96.50 99 PHE A C 1
ATOM 816 O O . PHE A 1 99 ? 9.832 9.476 -10.124 1.00 96.50 99 PHE A O 1
ATOM 823 N N . ALA A 1 100 ? 10.359 8.846 -8.041 1.00 95.12 100 ALA A N 1
ATOM 824 C CA . ALA A 1 100 ? 9.051 9.164 -7.480 1.00 95.12 100 ALA A CA 1
ATOM 825 C C . ALA A 1 100 ? 8.792 10.676 -7.430 1.00 95.12 100 ALA A C 1
ATOM 827 O O . ALA A 1 100 ? 7.644 11.127 -7.434 1.00 95.12 100 ALA A O 1
ATOM 828 N N . ARG A 1 101 ? 9.869 11.467 -7.381 1.00 94.56 101 ARG A N 1
ATOM 829 C CA . ARG A 1 101 ? 9.836 12.928 -7.333 1.00 94.56 101 ARG A CA 1
ATOM 830 C C . ARG A 1 101 ? 10.745 13.510 -8.422 1.00 94.56 101 ARG A C 1
ATOM 832 O O . ARG A 1 101 ? 11.895 13.086 -8.511 1.00 94.56 101 ARG A O 1
ATOM 839 N N . PRO A 1 102 ? 10.284 14.516 -9.192 1.00 94.56 102 PRO A N 1
ATOM 840 C CA . PRO A 1 102 ? 8.968 15.164 -9.116 1.00 94.56 102 PRO A CA 1
ATOM 841 C C . PRO A 1 102 ? 7.813 14.261 -9.597 1.00 94.56 102 PRO A C 1
ATOM 843 O O . PRO A 1 102 ? 7.992 13.417 -10.468 1.00 94.56 102 PRO A O 1
ATOM 846 N N . VAL A 1 103 ? 6.607 14.456 -9.047 1.00 94.69 103 VAL A N 1
ATOM 847 C CA . VAL A 1 103 ? 5.460 13.546 -9.272 1.00 94.69 103 VAL A CA 1
ATOM 848 C C . VAL A 1 103 ? 4.913 13.570 -10.708 1.00 94.69 103 VAL A C 1
ATOM 850 O O . VAL A 1 103 ? 4.305 12.603 -11.155 1.00 94.69 103 VAL A O 1
ATOM 853 N N . GLY A 1 104 ? 5.128 14.655 -11.460 1.00 96.50 104 GLY A N 1
ATOM 854 C CA . GLY A 1 104 ? 4.645 14.786 -12.843 1.00 96.50 104 GLY A CA 1
ATOM 855 C C . GLY A 1 104 ? 5.175 13.679 -13.770 1.00 96.50 104 GLY A C 1
ATOM 856 O O . GLY A 1 104 ? 4.375 12.915 -14.312 1.00 96.50 104 GLY A O 1
ATOM 857 N N . PRO A 1 105 ? 6.506 13.534 -13.917 1.00 97.25 105 PRO A N 1
ATOM 858 C CA . PRO A 1 105 ? 7.110 12.413 -14.635 1.00 97.25 105 PRO A CA 1
ATOM 859 C C . PRO A 1 105 ? 6.675 11.037 -14.121 1.00 97.25 105 PRO A C 1
ATOM 861 O O . PRO A 1 105 ? 6.389 10.159 -14.935 1.00 97.25 105 PRO A O 1
ATOM 864 N N . LEU A 1 106 ? 6.561 10.852 -12.798 1.00 95.88 106 LEU A N 1
ATOM 865 C CA . LEU A 1 106 ? 6.072 9.598 -12.218 1.00 95.88 106 LEU A CA 1
ATOM 866 C C . LEU A 1 106 ? 4.657 9.264 -12.713 1.00 95.88 106 LEU A C 1
ATOM 868 O O . LEU A 1 106 ? 4.416 8.141 -13.150 1.00 95.88 106 LEU A O 1
ATOM 872 N N . LYS A 1 107 ? 3.729 10.229 -12.690 1.00 95.94 107 LYS A N 1
ATOM 873 C CA . LYS A 1 107 ? 2.355 10.047 -13.188 1.00 95.94 107 LYS A CA 1
ATOM 874 C C . LYS A 1 107 ? 2.344 9.612 -14.650 1.00 95.94 107 LYS A C 1
ATOM 876 O O . LYS A 1 107 ? 1.668 8.642 -14.978 1.00 95.94 107 LYS A O 1
ATOM 881 N N . ALA A 1 108 ? 3.129 10.277 -15.498 1.00 96.94 108 ALA A N 1
ATOM 882 C CA . ALA A 1 108 ? 3.237 9.923 -16.912 1.00 96.94 108 ALA A CA 1
ATOM 883 C C . ALA A 1 108 ? 3.811 8.508 -17.111 1.00 96.94 108 ALA A C 1
ATOM 885 O O . ALA A 1 108 ? 3.323 7.746 -17.947 1.00 96.94 108 ALA A O 1
ATOM 886 N N . TYR A 1 109 ? 4.817 8.130 -16.316 1.00 96.75 109 TYR A N 1
ATOM 887 C CA . TYR A 1 109 ? 5.376 6.779 -16.324 1.00 96.75 109 TYR A CA 1
ATOM 888 C C . TYR A 1 109 ? 4.342 5.730 -15.899 1.00 96.75 109 TYR A C 1
ATOM 890 O O . TYR A 1 109 ? 4.201 4.716 -16.578 1.00 96.75 109 TYR A O 1
ATOM 898 N N . ILE A 1 110 ? 3.591 5.971 -14.819 1.00 95.12 110 ILE A N 1
ATOM 899 C CA . ILE A 1 110 ? 2.545 5.051 -14.353 1.00 95.12 110 ILE A CA 1
ATOM 900 C C . ILE A 1 110 ? 1.461 4.911 -15.418 1.00 95.12 110 ILE A C 1
ATOM 902 O O . ILE A 1 110 ? 1.184 3.792 -15.822 1.00 95.12 110 ILE A O 1
ATOM 906 N N . GLN A 1 111 ? 0.922 6.013 -15.945 1.00 94.88 111 GLN A N 1
ATOM 907 C CA . GLN A 1 111 ? -0.119 5.980 -16.982 1.00 94.88 111 GLN A CA 1
ATOM 908 C C . GLN A 1 111 ? 0.303 5.184 -18.218 1.00 94.88 111 GLN A C 1
ATOM 910 O O . GLN A 1 111 ? -0.498 4.443 -18.776 1.00 94.88 111 GLN A O 1
ATOM 915 N N . ARG A 1 112 ? 1.571 5.293 -18.630 1.00 95.75 112 ARG A N 1
ATOM 916 C CA . ARG A 1 112 ? 2.098 4.551 -19.781 1.00 95.75 112 ARG A CA 1
ATOM 917 C C . ARG A 1 112 ? 2.203 3.041 -19.539 1.00 95.75 112 ARG A C 1
ATOM 919 O O . ARG A 1 112 ? 2.148 2.281 -20.500 1.00 95.75 112 ARG A O 1
ATOM 926 N N . ASN A 1 113 ? 2.420 2.618 -18.296 1.00 95.00 113 ASN A N 1
ATOM 927 C CA . ASN A 1 113 ? 2.644 1.213 -17.934 1.00 95.00 113 ASN A CA 1
ATOM 928 C C . ASN A 1 113 ? 1.440 0.575 -17.217 1.00 95.00 113 ASN A C 1
ATOM 930 O O . ASN A 1 113 ? 1.477 -0.613 -16.901 1.00 95.00 113 ASN A O 1
ATOM 934 N N . GLN A 1 114 ? 0.403 1.357 -16.918 1.00 92.94 114 GLN A N 1
ATOM 935 C CA . GLN A 1 114 ? -0.766 0.912 -16.176 1.00 92.94 114 GLN A CA 1
ATOM 936 C C . GLN A 1 114 ? -1.665 0.065 -17.072 1.00 92.94 114 GLN A C 1
ATOM 938 O O . GLN A 1 114 ? -2.003 0.445 -18.190 1.00 92.94 114 GLN A O 1
ATOM 943 N N . ILE A 1 115 ? -2.092 -1.067 -16.525 1.00 89.38 115 ILE A N 1
ATOM 944 C CA . ILE A 1 115 ? -3.206 -1.853 -17.042 1.00 89.38 115 ILE A CA 1
ATOM 945 C C . ILE A 1 115 ? -4.365 -1.597 -16.082 1.00 89.38 115 ILE A C 1
ATOM 947 O O . ILE A 1 115 ? -4.221 -1.807 -14.875 1.00 89.38 115 ILE A O 1
ATOM 951 N N . GLU A 1 116 ? -5.478 -1.076 -16.593 1.00 80.06 116 GLU A N 1
ATOM 952 C CA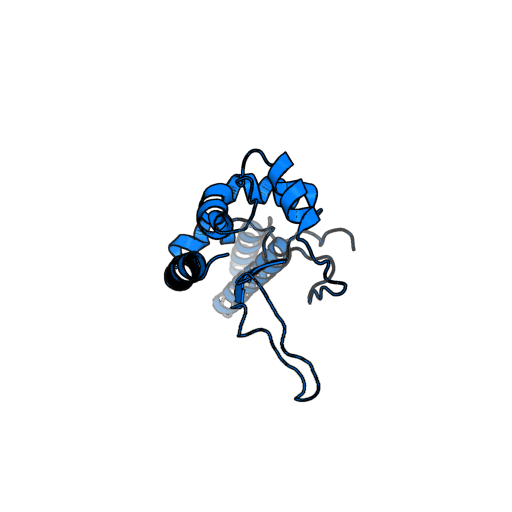 . GLU A 1 116 ? -6.672 -0.861 -15.778 1.00 80.06 116 GLU A CA 1
ATOM 953 C C . GLU A 1 116 ? -7.324 -2.206 -15.445 1.00 80.06 116 GLU A C 1
ATOM 955 O O . GLU A 1 116 ? -7.409 -3.097 -16.286 1.00 80.06 116 GLU A O 1
ATOM 960 N N . SER A 1 117 ? -7.735 -2.367 -14.186 1.00 78.88 117 SER A N 1
ATOM 961 C CA . SER A 1 117 ? -8.526 -3.521 -13.769 1.00 78.88 117 SER A CA 1
ATOM 962 C C . SER A 1 117 ? -9.997 -3.179 -13.950 1.00 78.88 117 SER A C 1
ATOM 964 O O . SER A 1 117 ? -10.499 -2.289 -13.264 1.00 78.88 117 SER A O 1
ATOM 966 N N . ASP A 1 118 ? -10.692 -3.919 -14.811 1.00 75.50 118 ASP A N 1
ATOM 967 C CA . ASP A 1 118 ? -12.130 -3.739 -15.061 1.00 75.50 118 ASP A CA 1
ATOM 968 C C . ASP A 1 118 ? -13.001 -4.119 -13.852 1.00 75.50 118 ASP A C 1
ATOM 970 O O . ASP A 1 118 ? -14.189 -3.794 -13.778 1.00 75.50 118 ASP A O 1
ATOM 974 N N . HIS A 1 119 ? -12.415 -4.817 -12.876 1.00 71.56 119 HIS A N 1
ATOM 975 C CA . HIS A 1 119 ? -13.118 -5.312 -11.704 1.00 71.56 119 HIS A CA 1
ATOM 976 C C . HIS A 1 119 ? -12.354 -4.981 -10.421 1.00 71.56 119 HIS A C 1
ATOM 978 O O . HIS A 1 119 ? -11.186 -5.333 -10.250 1.00 71.56 119 HIS A O 1
ATOM 984 N N . SER A 1 120 ? -13.047 -4.321 -9.496 1.00 73.31 120 SER A N 1
ATOM 985 C CA . SER A 1 120 ? -12.646 -4.153 -8.102 1.00 73.31 120 SER A CA 1
ATOM 986 C C . SER A 1 120 ? -13.836 -4.538 -7.234 1.00 73.31 120 SER A C 1
ATOM 988 O O . SER A 1 120 ? -14.943 -4.043 -7.443 1.00 73.31 120 SER A O 1
ATOM 990 N N . TYR A 1 121 ? -13.629 -5.452 -6.289 1.00 77.88 121 TYR A N 1
ATOM 991 C CA . TYR A 1 121 ? -14.665 -5.885 -5.358 1.00 77.88 121 TYR A CA 1
ATOM 992 C C . TYR A 1 121 ? -14.377 -5.320 -3.969 1.00 77.88 121 TYR A C 1
ATOM 994 O O . TYR A 1 121 ? -13.309 -5.559 -3.405 1.00 77.88 121 TYR A O 1
ATOM 1002 N N . SER A 1 122 ? -15.350 -4.607 -3.400 1.00 78.00 122 SER A N 1
ATOM 1003 C CA . SER A 1 122 ? -15.349 -4.216 -1.991 1.00 78.00 122 SER A CA 1
ATOM 1004 C C . SER A 1 122 ? -16.479 -4.938 -1.273 1.00 78.00 122 SER A C 1
ATOM 1006 O O . SER A 1 122 ? -17.637 -4.827 -1.670 1.00 78.00 122 SER A O 1
ATOM 1008 N N . ALA A 1 123 ? -16.152 -5.638 -0.185 1.00 83.94 123 ALA A N 1
ATOM 1009 C CA . ALA A 1 123 ? -17.154 -6.258 0.684 1.00 83.94 123 ALA A CA 1
ATOM 1010 C C . ALA A 1 123 ? -18.032 -5.221 1.412 1.00 83.94 123 ALA A C 1
ATOM 1012 O O . ALA A 1 123 ? -19.112 -5.563 1.885 1.00 83.94 123 ALA A O 1
ATOM 1013 N N . TYR A 1 124 ? -17.578 -3.963 1.486 1.00 83.06 124 TYR A N 1
ATOM 1014 C CA . TYR A 1 124 ? -18.287 -2.853 2.119 1.00 83.06 124 TYR A CA 1
ATOM 1015 C C . TYR A 1 124 ? -18.365 -1.657 1.152 1.00 83.06 124 TYR A C 1
ATOM 1017 O O . TYR A 1 124 ? -17.578 -0.713 1.273 1.00 83.06 124 TYR A O 1
ATOM 1025 N N . PRO A 1 125 ? -19.257 -1.689 0.143 1.00 78.19 125 PRO A N 1
ATOM 1026 C CA . PRO A 1 125 ? -19.462 -0.554 -0.757 1.00 78.19 125 PRO A CA 1
ATOM 1027 C C . PRO A 1 125 ? -19.801 0.727 0.024 1.00 78.19 125 PRO A C 1
ATOM 1029 O O . PRO A 1 125 ? -20.581 0.683 0.972 1.00 78.19 125 PRO A O 1
ATOM 1032 N N . GLY A 1 126 ? -19.190 1.857 -0.345 1.00 78.88 126 GLY A N 1
ATOM 1033 C CA . GLY A 1 126 ? -19.378 3.151 0.333 1.00 78.88 126 GLY A CA 1
ATOM 1034 C C . GLY A 1 126 ? -18.586 3.344 1.637 1.00 78.88 126 GLY A C 1
ATOM 1035 O O . GLY A 1 126 ? -18.501 4.466 2.138 1.00 78.88 126 GLY A O 1
ATOM 1036 N N . ALA A 1 127 ? -17.953 2.295 2.177 1.00 82.38 127 ALA A N 1
ATOM 1037 C CA . ALA A 1 127 ? -17.098 2.394 3.358 1.00 82.38 127 ALA A CA 1
ATOM 1038 C C . ALA A 1 127 ? -15.614 2.470 2.971 1.00 82.38 127 ALA A C 1
ATOM 1040 O O . ALA A 1 127 ? -15.101 1.649 2.207 1.00 82.38 127 ALA A O 1
ATOM 1041 N N . SER A 1 128 ? -14.891 3.426 3.549 1.00 80.31 128 SER A N 1
ATOM 1042 C CA . SER A 1 128 ? -13.433 3.468 3.472 1.00 80.31 128 SER A CA 1
ATOM 1043 C C . SER A 1 128 ? -12.797 2.478 4.452 1.00 80.31 128 SER A C 1
ATOM 1045 O O . SER A 1 128 ? -13.412 2.018 5.415 1.00 80.31 128 SER A O 1
ATOM 1047 N N . VAL A 1 129 ? -11.500 2.209 4.277 1.00 79.94 129 VAL A N 1
ATOM 1048 C CA . VAL A 1 129 ? -10.714 1.417 5.246 1.00 79.94 129 VAL A CA 1
ATOM 1049 C C . VAL A 1 129 ? -10.772 2.022 6.648 1.00 79.94 129 VAL A C 1
ATOM 1051 O O . VAL A 1 129 ? -10.784 1.288 7.636 1.00 79.94 129 VAL A O 1
ATOM 1054 N N . ARG A 1 130 ? -10.811 3.356 6.745 1.00 81.62 130 ARG A N 1
ATOM 1055 C CA . ARG A 1 130 ? -10.932 4.051 8.028 1.00 81.62 130 ARG A CA 1
ATOM 1056 C C . ARG A 1 130 ? -12.260 3.721 8.703 1.00 81.62 130 ARG A C 1
ATOM 1058 O O . ARG A 1 130 ? -12.259 3.469 9.902 1.00 81.62 130 ARG A O 1
ATOM 1065 N N . ASP A 1 131 ? -13.345 3.662 7.939 1.00 85.19 131 ASP A N 1
ATOM 1066 C CA . ASP A 1 131 ? -14.681 3.371 8.466 1.00 85.19 131 ASP A CA 1
ATOM 1067 C C . ASP A 1 131 ? -14.769 1.922 8.951 1.00 85.19 131 ASP A C 1
ATOM 1069 O O . ASP A 1 131 ? -15.232 1.665 10.061 1.00 85.19 131 ASP A O 1
ATOM 1073 N N . VAL A 1 132 ? -14.219 0.974 8.183 1.00 86.69 132 VAL A N 1
ATOM 1074 C CA . VAL A 1 132 ? -14.147 -0.438 8.595 1.00 86.69 132 VAL A CA 1
ATOM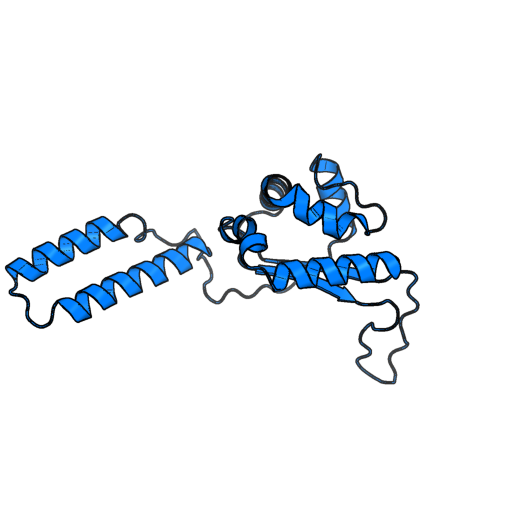 1075 C C . VAL A 1 132 ? -13.312 -0.599 9.871 1.00 86.69 132 VAL A C 1
ATOM 1077 O O . VAL A 1 132 ? -13.730 -1.295 10.795 1.00 86.69 132 VAL A O 1
ATOM 1080 N N . ARG A 1 133 ? -12.152 0.065 9.971 1.00 86.88 133 ARG A N 1
ATOM 1081 C CA . ARG A 1 133 ? -11.320 0.039 11.191 1.00 86.88 133 ARG A CA 1
ATOM 1082 C C . ARG A 1 133 ? -12.051 0.652 12.388 1.00 86.88 133 ARG A C 1
ATOM 1084 O O . ARG A 1 133 ? -12.061 0.044 13.454 1.00 86.88 133 ARG A O 1
ATOM 1091 N N . ALA A 1 134 ? -12.707 1.797 12.202 1.00 90.00 134 ALA A N 1
ATOM 1092 C CA . ALA A 1 134 ? -13.488 2.457 13.245 1.00 90.00 134 ALA A CA 1
ATOM 1093 C C . ALA A 1 134 ? -14.638 1.570 13.753 1.00 90.00 134 ALA A C 1
ATOM 1095 O O . ALA A 1 134 ? -14.827 1.457 14.964 1.00 90.00 134 ALA A O 1
ATOM 1096 N N . ALA A 1 135 ? -15.345 0.880 12.853 1.00 91.44 135 ALA A N 1
ATOM 1097 C CA . ALA A 1 135 ? -16.412 -0.056 13.204 1.00 91.44 135 ALA A CA 1
ATOM 1098 C C . ALA A 1 135 ? -15.893 -1.275 13.989 1.00 91.44 135 ALA A C 1
ATOM 1100 O O . ALA A 1 135 ? -16.504 -1.678 14.980 1.00 91.44 135 ALA A O 1
ATOM 1101 N N . LEU A 1 136 ? -14.750 -1.845 13.587 1.00 92.56 136 LEU A N 1
ATOM 1102 C CA . LEU A 1 136 ? -14.111 -2.947 14.316 1.00 92.56 136 LEU A CA 1
ATOM 1103 C C . LEU A 1 136 ? -13.660 -2.518 15.718 1.00 92.56 136 LEU A C 1
ATOM 1105 O O . LEU A 1 136 ? -13.851 -3.257 16.683 1.00 92.56 136 LEU A O 1
ATOM 1109 N N . GLU A 1 137 ? -13.093 -1.321 15.851 1.00 93.25 137 GLU A N 1
ATOM 1110 C CA . GLU A 1 137 ? -12.721 -0.766 17.152 1.00 93.25 137 GLU A CA 1
ATOM 1111 C C . GLU A 1 137 ? -13.942 -0.512 18.040 1.00 93.25 137 GLU A C 1
ATOM 1113 O O . GLU A 1 137 ? -13.928 -0.905 19.204 1.00 93.25 137 GLU A O 1
ATOM 1118 N N . LEU A 1 138 ? -15.006 0.093 17.501 1.00 94.75 138 LEU A N 1
ATOM 1119 C CA . LEU A 1 138 ? -16.264 0.302 18.222 1.00 94.75 138 LEU A CA 1
ATOM 1120 C C . LEU A 1 138 ? -16.822 -1.022 18.747 1.00 94.75 138 LEU A C 1
ATOM 1122 O O . LEU A 1 138 ? -17.165 -1.121 19.925 1.00 94.75 138 LEU A O 1
ATOM 1126 N N . ARG A 1 139 ? -16.864 -2.052 17.894 1.00 95.38 139 ARG A N 1
ATOM 1127 C CA . ARG A 1 139 ? -17.300 -3.395 18.281 1.00 95.38 139 ARG A CA 1
ATOM 1128 C C . ARG A 1 139 ? -16.481 -3.933 19.456 1.00 95.38 139 ARG A C 1
ATOM 1130 O O . ARG A 1 139 ? -17.069 -4.405 20.423 1.00 95.38 139 ARG A O 1
ATOM 1137 N N . ASN A 1 140 ? -15.153 -3.834 19.394 1.00 96.31 140 ASN A N 1
ATOM 1138 C CA . ASN A 1 140 ? -14.279 -4.311 20.468 1.00 96.31 140 ASN A CA 1
ATOM 1139 C C . ASN A 1 140 ? -14.552 -3.589 21.798 1.00 96.31 140 ASN A C 1
ATOM 1141 O O . ASN A 1 140 ? -14.572 -4.229 22.847 1.00 96.31 140 ASN A O 1
ATOM 1145 N N . GLU A 1 141 ? -14.763 -2.271 21.780 1.00 96.00 141 GLU A N 1
ATOM 1146 C CA . GLU A 1 141 ? -15.052 -1.507 23.003 1.00 96.00 141 GLU A CA 1
ATOM 1147 C C . GLU A 1 141 ? -16.438 -1.836 23.585 1.00 96.00 141 GLU A C 1
ATOM 1149 O O . GLU A 1 141 ? -16.581 -1.965 24.803 1.00 96.00 141 GLU A O 1
ATOM 1154 N N . VAL A 1 142 ? -17.444 -2.066 22.735 1.00 95.12 142 VAL A N 1
ATOM 1155 C CA . VAL A 1 142 ? -18.771 -2.540 23.168 1.00 95.12 142 VAL A CA 1
ATOM 1156 C C . VAL A 1 142 ? -18.688 -3.948 23.769 1.00 95.12 142 VAL A C 1
ATOM 1158 O O . VAL A 1 142 ? -19.264 -4.193 24.829 1.00 95.12 142 VAL A O 1
ATOM 1161 N N . GLU A 1 143 ? -17.946 -4.869 23.146 1.00 96.19 143 GLU A N 1
ATOM 1162 C CA . GLU A 1 143 ? -17.734 -6.224 23.678 1.00 96.19 143 GLU A CA 1
ATOM 1163 C C . GLU A 1 143 ? -17.033 -6.191 25.046 1.00 96.19 143 GLU A C 1
ATOM 1165 O O . GLU A 1 143 ? -17.432 -6.919 25.958 1.00 96.19 143 GLU A O 1
ATOM 1170 N N . LYS A 1 144 ? -16.049 -5.301 25.239 1.00 95.25 144 LYS A N 1
ATOM 1171 C CA . LYS A 1 144 ? -15.409 -5.083 26.548 1.00 95.25 144 LYS A CA 1
ATOM 1172 C C . LYS A 1 144 ? -16.396 -4.570 27.594 1.00 95.25 144 LYS A C 1
ATOM 1174 O O . LYS A 1 144 ? -16.377 -5.056 28.724 1.00 95.25 144 LYS A O 1
ATOM 1179 N N . LEU A 1 145 ? -17.257 -3.608 27.248 1.00 95.56 145 LEU A N 1
ATOM 1180 C CA . LEU A 1 145 ? -18.298 -3.139 28.166 1.00 95.56 145 LEU A CA 1
ATOM 1181 C C . LEU A 1 145 ? -19.229 -4.294 28.545 1.00 95.56 145 LEU A C 1
ATOM 1183 O O . LEU A 1 145 ? -19.489 -4.496 29.729 1.00 95.56 145 LEU A O 1
ATOM 1187 N N . PHE A 1 146 ? -19.686 -5.084 27.571 1.00 93.56 146 PHE A N 1
ATOM 1188 C CA . PHE A 1 146 ? -20.554 -6.236 27.816 1.00 93.56 146 PHE A CA 1
ATOM 1189 C C . PHE A 1 146 ? -19.916 -7.234 28.795 1.00 93.56 146 PHE A C 1
ATOM 1191 O O . PHE A 1 146 ? -20.533 -7.600 29.792 1.00 93.56 146 PHE A O 1
ATOM 1198 N N . GLN A 1 147 ? -18.652 -7.602 28.575 1.00 94.12 147 GLN A N 1
ATOM 1199 C CA . GLN A 1 147 ? -17.916 -8.518 29.455 1.00 94.12 147 GLN A CA 1
ATOM 1200 C C . GLN A 1 147 ? -17.735 -7.981 30.882 1.00 94.12 147 GLN A C 1
ATOM 1202 O O . GLN A 1 147 ? -17.793 -8.750 31.837 1.00 94.12 147 GLN A O 1
ATOM 1207 N N . ASN A 1 148 ? -17.549 -6.670 31.042 1.00 93.81 148 ASN A N 1
ATOM 1208 C CA . ASN A 1 148 ? -17.269 -6.051 32.340 1.00 93.81 148 ASN A CA 1
ATOM 1209 C C . ASN A 1 148 ? -18.530 -5.572 33.083 1.00 93.81 148 ASN A C 1
ATOM 1211 O O . ASN A 1 148 ? -18.427 -5.085 34.209 1.00 93.81 148 ASN A O 1
ATOM 1215 N N . SER A 1 149 ? -19.714 -5.680 32.469 1.00 93.44 149 SER A N 1
ATOM 1216 C CA . SER A 1 149 ? -20.948 -5.066 32.980 1.00 93.44 149 SER A CA 1
ATOM 1217 C C . SER A 1 149 ? -21.944 -6.029 33.623 1.00 93.44 149 SER A C 1
ATOM 1219 O O . SER A 1 149 ? -22.878 -5.564 34.274 1.00 93.44 149 SER A O 1
ATOM 1221 N N . SER A 1 150 ? -21.743 -7.348 33.523 1.00 86.69 150 SER A N 1
ATOM 1222 C CA . SER A 1 150 ? -22.738 -8.369 33.908 1.00 86.69 150 SER A CA 1
ATOM 1223 C C . SER A 1 150 ? -23.168 -8.361 35.384 1.00 86.69 150 SER A C 1
ATOM 1225 O O . SER A 1 150 ? -24.158 -8.998 35.728 1.00 86.69 150 SER A O 1
ATOM 1227 N N . GLY A 1 151 ? -22.434 -7.670 36.261 1.00 90.38 151 GLY A N 1
ATOM 1228 C CA . GLY A 1 151 ? -22.752 -7.519 37.686 1.00 90.38 151 GLY A CA 1
ATOM 1229 C C . GLY A 1 151 ? -22.837 -6.069 38.166 1.00 90.38 151 GLY A C 1
ATOM 1230 O O . GLY A 1 151 ? -22.844 -5.834 39.373 1.00 90.38 151 GLY A O 1
ATOM 1231 N N . LEU A 1 152 ? -22.843 -5.088 37.258 1.00 95.38 152 LEU A N 1
ATOM 1232 C CA . LEU A 1 152 ? -22.927 -3.678 37.639 1.00 95.38 152 LEU A CA 1
ATOM 1233 C C . LEU A 1 152 ? -24.360 -3.300 38.031 1.00 95.38 152 LEU A C 1
ATOM 1235 O O . LEU A 1 152 ? -25.325 -3.765 37.427 1.00 95.38 152 LEU A O 1
ATOM 1239 N N . SER A 1 153 ? -24.497 -2.406 39.016 1.00 97.25 153 SER A N 1
ATOM 1240 C CA . SER A 1 153 ? -25.779 -1.738 39.261 1.00 97.25 153 SER A CA 1
ATOM 1241 C C . SER A 1 153 ? -26.136 -0.821 38.080 1.00 97.25 153 SER A C 1
ATOM 1243 O O . SER A 1 153 ? -25.227 -0.390 37.359 1.00 97.25 153 SER A O 1
ATOM 1245 N N . PRO A 1 154 ? -27.418 -0.463 37.891 1.00 96.56 154 PRO A N 1
ATOM 1246 C CA . PRO A 1 154 ? -27.832 0.452 36.826 1.00 96.56 154 PRO A CA 1
ATOM 1247 C C . PRO A 1 154 ? -27.051 1.776 36.812 1.00 96.56 154 PRO A C 1
ATOM 1249 O O . PRO A 1 154 ? -26.641 2.250 35.754 1.00 96.56 154 PRO A O 1
ATOM 1252 N N . GLU A 1 155 ? -26.764 2.343 37.984 1.00 97.44 155 GLU A N 1
ATOM 1253 C CA . GLU A 1 155 ? -26.039 3.612 38.128 1.00 97.44 155 GLU A CA 1
ATOM 1254 C C . GLU A 1 155 ? -24.575 3.466 37.707 1.00 97.44 155 GLU A C 1
ATOM 1256 O O . GLU A 1 155 ? -24.012 4.342 37.051 1.00 97.44 155 GLU A O 1
ATOM 1261 N N . ARG A 1 156 ? -23.943 2.341 38.061 1.00 96.38 156 ARG A N 1
ATOM 1262 C CA . ARG A 1 156 ? -22.563 2.048 37.656 1.00 96.38 156 ARG A CA 1
ATOM 1263 C C . ARG A 1 156 ? -22.473 1.745 36.167 1.00 96.38 156 ARG A C 1
ATOM 1265 O O . ARG A 1 156 ? -21.521 2.188 35.533 1.00 96.38 156 ARG A O 1
ATOM 1272 N N . PHE A 1 157 ? -23.457 1.043 35.613 1.00 96.75 157 PHE A N 1
ATOM 1273 C CA . PHE A 1 157 ? -23.537 0.795 34.179 1.00 96.75 157 PHE A CA 1
ATOM 1274 C C . PHE A 1 157 ? -23.632 2.102 33.387 1.00 96.75 157 PHE A C 1
ATOM 1276 O O . PHE A 1 157 ? -22.877 2.274 32.436 1.00 96.75 157 PHE A O 1
ATOM 1283 N N . ALA A 1 158 ? -24.490 3.039 33.808 1.00 97.06 158 ALA A N 1
ATOM 1284 C CA . ALA A 1 158 ? -24.636 4.336 33.146 1.00 97.06 158 ALA A CA 1
ATOM 1285 C C . ALA A 1 158 ? -23.298 5.094 33.054 1.00 97.06 158 ALA A C 1
ATOM 1287 O O . ALA A 1 158 ? -22.927 5.560 31.981 1.00 97.06 158 ALA A O 1
ATOM 1288 N N . VAL A 1 159 ? -22.518 5.119 34.142 1.00 96.94 159 VAL A N 1
ATOM 1289 C CA . VAL A 1 159 ? -21.188 5.755 34.155 1.00 96.94 159 VAL A CA 1
ATOM 1290 C C . VAL A 1 159 ? -20.216 5.092 33.172 1.00 96.94 159 VAL A C 1
ATOM 1292 O O . VAL A 1 159 ? -19.481 5.789 32.472 1.00 96.94 159 VAL A O 1
ATOM 1295 N N . GLU A 1 160 ? -20.172 3.758 33.115 1.00 96.81 160 GLU A N 1
ATOM 1296 C CA . GLU A 1 160 ? -19.275 3.057 32.184 1.00 96.81 160 GLU A CA 1
ATOM 1297 C C . GLU A 1 160 ? -19.748 3.175 30.724 1.00 96.81 160 GLU A C 1
ATOM 1299 O O . GLU A 1 160 ? -18.922 3.258 29.813 1.00 96.81 160 GLU A O 1
ATOM 1304 N N . PHE A 1 161 ? -21.059 3.259 30.493 1.00 96.25 161 PHE A N 1
ATOM 1305 C CA . PHE A 1 161 ? -21.627 3.525 29.174 1.00 96.25 161 PHE A CA 1
ATOM 1306 C C . PHE A 1 161 ? -21.280 4.936 28.676 1.00 96.25 161 PHE A C 1
ATOM 1308 O O . PHE A 1 161 ? -20.826 5.085 27.542 1.00 96.25 161 PHE A O 1
ATOM 1315 N N . ASP A 1 162 ? -21.385 5.961 29.525 1.00 97.19 162 ASP A N 1
ATOM 1316 C CA . ASP A 1 162 ? -20.981 7.327 29.169 1.00 97.19 162 ASP A CA 1
ATOM 1317 C C . ASP A 1 162 ? -19.484 7.404 28.837 1.00 97.19 162 ASP A C 1
ATOM 1319 O O . ASP A 1 162 ? -19.081 8.047 27.863 1.00 97.19 162 ASP A O 1
ATOM 1323 N N . ARG A 1 163 ? -18.638 6.692 29.595 1.00 96.25 163 ARG A N 1
ATOM 1324 C CA . ARG A 1 163 ? -17.202 6.582 29.285 1.00 96.25 163 ARG A CA 1
ATOM 1325 C C . ARG A 1 163 ? -16.949 5.923 27.936 1.00 96.25 163 ARG A C 1
ATOM 1327 O O . ARG A 1 163 ? -16.079 6.393 27.201 1.00 96.25 163 ARG A O 1
ATOM 1334 N N . LEU A 1 164 ? -17.687 4.861 27.610 1.00 96.19 164 LEU A N 1
ATOM 1335 C CA . LEU A 1 164 ? -17.625 4.226 26.296 1.00 96.19 164 LEU A CA 1
ATOM 1336 C C . LEU A 1 164 ? -17.996 5.231 25.201 1.00 96.19 164 LEU A C 1
ATOM 1338 O O . LEU A 1 164 ? -17.233 5.394 24.253 1.00 96.19 164 LEU A O 1
ATOM 1342 N N . LEU A 1 165 ? -19.123 5.937 25.337 1.00 95.31 165 LEU A N 1
ATOM 1343 C CA . LEU A 1 165 ? -19.560 6.923 24.346 1.00 95.31 165 LEU A CA 1
ATOM 1344 C C . LEU A 1 165 ? -18.497 7.998 24.107 1.00 95.31 165 LEU A C 1
ATOM 1346 O O . LEU A 1 165 ? -18.170 8.291 22.957 1.00 95.31 165 LEU A O 1
ATOM 1350 N N . ILE A 1 166 ? -17.897 8.530 25.174 1.00 95.25 166 ILE A N 1
ATOM 1351 C CA . ILE A 1 166 ? -16.818 9.522 25.074 1.00 95.25 166 ILE A CA 1
ATOM 1352 C C . ILE A 1 166 ? -15.592 8.940 24.355 1.00 95.25 166 ILE A C 1
ATOM 1354 O O . ILE A 1 166 ? -14.979 9.635 23.539 1.00 95.25 166 ILE A O 1
ATOM 1358 N N . SER A 1 167 ? -15.223 7.685 24.625 1.00 94.31 167 SER A N 1
ATOM 1359 C CA . SER A 1 167 ? -14.023 7.070 24.042 1.00 94.31 167 SER A CA 1
ATOM 1360 C C . SER A 1 167 ? -14.183 6.727 22.556 1.00 94.31 167 SER A C 1
ATOM 1362 O O . SER A 1 167 ? -13.200 6.756 21.807 1.00 94.31 167 SER A O 1
ATOM 1364 N N . VAL A 1 168 ? -15.410 6.447 22.104 1.00 95.06 168 VAL A N 1
ATOM 1365 C CA . VAL A 1 168 ? -15.703 6.049 20.716 1.00 95.06 168 VAL A CA 1
ATOM 1366 C C . VAL A 1 168 ? -16.402 7.124 19.886 1.00 95.06 168 VAL A C 1
ATOM 1368 O O . VAL A 1 168 ? -16.648 6.881 18.710 1.00 95.06 168 VAL A O 1
ATOM 1371 N N . GLN A 1 169 ? -16.679 8.317 20.424 1.00 92.81 169 GLN A N 1
ATOM 1372 C CA . GLN A 1 169 ? -17.455 9.368 19.737 1.00 92.81 169 GLN A CA 1
ATOM 1373 C C . GLN A 1 169 ? -16.961 9.697 18.314 1.00 92.81 169 GLN A C 1
ATOM 1375 O O . GLN A 1 169 ? -17.761 9.899 17.405 1.00 92.81 169 GLN A O 1
ATOM 1380 N N . ASN A 1 170 ? -15.645 9.650 18.076 1.00 90.38 170 ASN A N 1
ATOM 1381 C CA . ASN A 1 170 ? -15.038 9.928 16.767 1.00 90.38 170 ASN A CA 1
ATOM 1382 C C . ASN A 1 170 ? -15.158 8.766 15.759 1.00 90.38 170 ASN A C 1
ATOM 1384 O O . ASN A 1 170 ? -14.635 8.854 14.649 1.00 90.38 170 ASN A O 1
ATOM 1388 N N . LYS A 1 171 ? -15.801 7.661 16.150 1.00 89.75 171 LYS A N 1
ATOM 1389 C CA . LYS A 1 171 ? -15.942 6.417 15.376 1.00 89.75 171 LYS A CA 1
ATOM 1390 C C . LYS A 1 171 ? -17.389 6.154 14.947 1.00 89.75 171 LYS A C 1
ATOM 1392 O O . LYS A 1 171 ? -17.649 5.142 14.310 1.00 89.75 171 LYS A O 1
ATOM 1397 N N . LEU A 1 172 ? -18.317 7.057 15.275 1.00 84.12 172 LEU A N 1
ATOM 1398 C CA . LEU A 1 172 ? -19.758 6.943 15.007 1.00 84.12 172 LEU A CA 1
ATOM 1399 C C . LEU A 1 172 ? -20.199 7.695 13.735 1.00 84.12 172 LEU A C 1
ATOM 1401 O O . LEU A 1 172 ? -21.358 8.081 13.606 1.00 84.12 172 LEU A O 1
ATOM 1405 N N . GLY A 1 173 ? -19.268 7.959 12.814 1.00 77.75 173 GLY A N 1
ATOM 1406 C CA . GLY A 1 173 ? -19.556 8.677 11.572 1.00 77.75 173 GLY A CA 1
ATOM 1407 C C . GLY A 1 173 ? -20.413 7.864 10.599 1.00 77.75 173 GLY A C 1
ATOM 1408 O O . GLY A 1 173 ? -20.434 6.635 10.636 1.00 77.75 173 GLY A O 1
ATOM 1409 N N . THR A 1 174 ? -21.106 8.560 9.699 1.00 71.88 174 THR A N 1
ATOM 1410 C CA . THR A 1 174 ? -21.818 7.937 8.579 1.00 71.88 174 THR A CA 1
ATOM 1411 C C . THR A 1 174 ? -20.837 7.527 7.484 1.00 71.88 174 THR A C 1
ATOM 1413 O O . THR A 1 174 ? -19.843 8.220 7.257 1.00 71.88 174 THR A O 1
ATOM 1416 N N . PHE A 1 175 ? -21.141 6.443 6.766 1.00 70.69 175 PHE A N 1
ATOM 1417 C CA . PHE A 1 175 ? -20.418 6.091 5.543 1.00 70.69 175 PHE A CA 1
ATOM 1418 C C . PHE A 1 175 ? -20.475 7.246 4.529 1.00 70.69 175 PHE A C 1
ATOM 1420 O O . PHE A 1 175 ? -21.418 8.044 4.537 1.00 70.69 175 PHE A O 1
ATOM 1427 N N . GLY A 1 176 ? -19.436 7.367 3.698 1.00 59.00 176 GLY A N 1
ATOM 1428 C CA . GLY A 1 176 ? -19.395 8.366 2.629 1.00 59.00 176 GLY A CA 1
ATOM 1429 C C . GLY A 1 176 ? -20.531 8.164 1.616 1.00 59.00 176 GLY A C 1
ATOM 1430 O O . GLY A 1 176 ? -21.227 7.149 1.675 1.00 59.00 176 GLY A O 1
ATOM 1431 N N . PRO A 1 177 ? -20.748 9.119 0.691 1.00 53.47 177 PRO A N 1
ATOM 1432 C CA . PRO A 1 177 ? -21.754 8.948 -0.352 1.00 53.47 177 PRO A CA 1
ATOM 1433 C C . PRO A 1 177 ? -21.496 7.642 -1.118 1.00 53.47 177 PRO A C 1
ATOM 1435 O O . PRO A 1 177 ? -20.353 7.356 -1.485 1.00 53.47 177 PRO A O 1
ATOM 1438 N N . VAL A 1 178 ? -22.563 6.858 -1.295 1.00 49.28 178 VAL A N 1
ATOM 1439 C CA . VAL A 1 178 ? -22.600 5.663 -2.153 1.00 49.28 178 VAL A CA 1
ATOM 1440 C C . VAL A 1 178 ? -22.755 6.099 -3.602 1.00 49.28 178 VAL A C 1
ATOM 1442 O O . VAL A 1 178 ? -23.582 7.010 -3.840 1.00 49.28 178 VAL A O 1
#

pLDDT: mean 89.81, std 8.34, range [49.28, 97.44]

Foldseek 3Di:
DAPVLVVQLVVVVVVCVVDCVNCPLVVVPLFWPDKDKDKAAQQRPDDPDPPDDRGDDPGIDIDIDTHGPDDPPVVLVVCLVRPQVVCCSNCVSPDPQPGSPPVPSVVVVCVVVDDDDPDDDDPDPLAGSLLVVLVVVLVVLVVVLVVVPPPDDPVRNVVSVVVSCVVSVVNPDDRHDD